Protein AF-F8JF26-F1 (afdb_monomer)

Solvent-accessible surface area (backbone atoms only — not comparable to full-atom values): 15862 Å² total; per-residue (Å²): 133,86,77,71,77,67,94,60,58,68,83,44,69,66,44,37,52,51,47,38,67,78,36,49,68,50,42,52,46,50,55,50,49,48,55,46,31,77,72,38,81,42,62,56,97,92,39,95,55,69,24,24,70,44,38,66,68,57,52,25,68,77,67,72,39,55,67,72,58,43,52,51,40,50,53,50,37,38,76,69,55,32,33,48,80,48,78,46,68,51,96,66,88,48,67,21,38,34,36,32,69,28,73,65,41,51,54,56,53,49,52,58,54,69,72,49,75,78,92,77,72,73,79,77,72,97,73,86,92,71,87,79,72,63,60,66,58,51,51,34,51,43,33,49,77,71,69,43,63,90,65,61,75,71,50,76,67,44,48,50,43,42,52,57,35,55,72,74,44,62,81,95,42,47,66,58,28,54,42,49,42,62,75,43,36,69,59,50,47,55,49,41,59,72,76,43,92,58,82,83,72,68,87,60,92,43,57,68,60,49,35,76,45,37,70,57,33,46,53,54,46,54,53,52,52,53,61,70,65,50,73,79,71,71,76,72,77,76,77,71,73,72,73,79,75,81,80,80,71,84,82,80,72,84,84,77,84,86,131

pLDDT: mean 82.79, std 16.95, range [32.28, 97.88]

Mean predicted aligned error: 17.07 Å

Nearest PDB structures (foldseek):
  3r0a-assembly1_A  TM=5.483E-01  e=4.391E-02  Methanosarcina mazei
  5x11-assembly3_D  TM=3.064E-01  e=1.196E-02  Bacillus spizizenii str. W23
  5x11-assembly2_E  TM=3.037E-01  e=1.947E-02  Bacillus spizizenii str. W23
  5x11-assembly4_G  TM=3.077E-01  e=2.554E-02  Bacillus spizizenii str. W23
  5x11-assembly4_H  TM=3.079E-01  e=3.349E-02  Bacillus spizizenii str. W23

Secondary structure (DSSP, 8-state):
------S--TTSHHHHHHHHHH-HHHHHHHHHHHHHHHH--EEETTEEEEEEEE-HHHHHHHHT--HHHHHHHHHHHHHTTSEEEEEEE-SSS-EEEEEEE-HHHHHHHHHHHHTS--S------S--------HHHHHHHHHHHTT-GGG-S--HHHHHHHHHHHHTS-GGGHHHHHHHHHHTHHHHHHHHHHHSS-----SS--HHHHHHTHHHHHHHHHHHHHHHHS----PPP----PPPPP---STTSTTSS--

Structure (mmCIF, N/CA/C/O backbone):
data_AF-F8JF26-F1
#
_entry.id   AF-F8JF26-F1
#
loop_
_atom_site.group_PDB
_atom_site.id
_atom_site.type_symbol
_atom_site.label_atom_id
_atom_site.label_alt_id
_atom_site.label_comp_id
_atom_site.label_asym_id
_atom_site.label_entity_id
_atom_site.label_seq_id
_atom_site.pdbx_PDB_ins_code
_atom_site.Cartn_x
_atom_site.Cartn_y
_atom_site.Cartn_z
_atom_site.occupancy
_atom_site.B_iso_or_equiv
_atom_site.auth_seq_id
_atom_site.auth_comp_id
_atom_site.auth_asym_id
_atom_site.auth_atom_id
_atom_site.pdbx_PDB_model_num
ATOM 1 N N . MET A 1 1 ? 20.067 -24.881 8.039 1.00 42.22 1 MET A N 1
ATOM 2 C CA . MET A 1 1 ? 19.404 -24.124 9.125 1.00 42.22 1 MET A CA 1
ATOM 3 C C . MET A 1 1 ? 17.955 -23.930 8.727 1.00 42.22 1 MET A C 1
ATOM 5 O O . MET A 1 1 ? 17.698 -23.114 7.852 1.00 42.22 1 MET A O 1
ATOM 9 N N . SER A 1 2 ? 17.048 -24.724 9.298 1.00 38.34 2 SER A N 1
ATOM 10 C CA . SER A 1 2 ? 15.609 -24.560 9.084 1.00 38.34 2 SER A CA 1
ATOM 11 C C . SER A 1 2 ? 15.194 -23.213 9.679 1.00 38.34 2 SER A C 1
ATOM 13 O O . SER A 1 2 ? 15.333 -23.000 10.884 1.00 38.34 2 SER A O 1
ATOM 15 N N . LEU A 1 3 ? 14.814 -22.259 8.827 1.00 47.41 3 LEU A N 1
ATOM 16 C CA . LEU A 1 3 ? 14.193 -21.014 9.267 1.00 47.41 3 LEU A CA 1
ATOM 17 C C . LEU A 1 3 ? 12.792 -21.396 9.734 1.00 47.41 3 LEU A C 1
ATOM 19 O O . LEU A 1 3 ? 11.884 -21.519 8.920 1.00 47.41 3 LEU A O 1
ATOM 23 N N . VAL A 1 4 ? 12.663 -21.657 11.036 1.00 49.28 4 VAL A N 1
ATOM 24 C CA . VAL A 1 4 ? 11.379 -21.850 11.713 1.00 49.28 4 VAL A CA 1
ATOM 25 C C . VAL A 1 4 ? 10.455 -20.734 11.237 1.00 49.28 4 VAL A C 1
ATOM 27 O O . VAL A 1 4 ? 10.819 -19.560 11.356 1.00 49.28 4 VAL A O 1
ATOM 30 N N . ALA A 1 5 ? 9.321 -21.104 10.635 1.00 55.72 5 ALA A N 1
ATOM 31 C CA . ALA A 1 5 ? 8.284 -20.161 10.253 1.00 55.72 5 ALA A CA 1
ATOM 32 C C . ALA A 1 5 ? 7.979 -19.329 11.498 1.00 55.72 5 ALA A C 1
ATOM 34 O O . ALA A 1 5 ? 7.480 -19.868 12.486 1.00 55.72 5 ALA A O 1
ATOM 35 N N . SER A 1 6 ? 8.406 -18.059 11.515 1.00 61.81 6 SER A N 1
ATOM 36 C CA . SER A 1 6 ? 8.114 -17.213 12.666 1.00 61.81 6 SER A CA 1
ATOM 37 C C . SER A 1 6 ? 6.597 -17.204 12.798 1.00 61.81 6 SER A C 1
ATOM 39 O O . SER A 1 6 ? 5.915 -17.020 11.792 1.00 61.81 6 SER A O 1
ATOM 41 N N . GLY A 1 7 ? 6.079 -17.519 13.988 1.00 75.75 7 GLY A N 1
ATOM 42 C CA . GLY A 1 7 ? 4.652 -17.771 14.236 1.00 75.75 7 GLY A CA 1
ATOM 43 C C . GLY A 1 7 ? 3.738 -16.561 14.016 1.00 75.75 7 GLY A C 1
ATOM 44 O O . GLY A 1 7 ? 2.636 -16.547 14.540 1.00 75.75 7 GLY A O 1
ATOM 45 N N . TYR A 1 8 ? 4.206 -15.550 13.282 1.00 77.56 8 TYR A N 1
ATOM 46 C CA . TYR A 1 8 ? 3.448 -14.395 12.847 1.00 77.56 8 TYR A CA 1
ATOM 47 C C . TYR A 1 8 ? 2.755 -14.699 11.515 1.00 77.56 8 TYR A C 1
ATOM 49 O O . TYR A 1 8 ? 3.395 -14.890 10.473 1.00 77.56 8 TYR A O 1
ATOM 57 N N . ASN A 1 9 ? 1.434 -14.646 11.522 1.00 83.75 9 ASN A N 1
ATOM 58 C CA . ASN A 1 9 ? 0.616 -14.420 10.355 1.00 83.75 9 ASN A CA 1
ATOM 59 C C . ASN A 1 9 ? 0.768 -12.968 9.867 1.00 83.75 9 ASN A C 1
ATOM 61 O O . ASN A 1 9 ? -0.032 -12.082 10.153 1.00 83.75 9 ASN A O 1
ATOM 65 N N . LEU A 1 10 ? 1.776 -12.722 9.028 1.00 84.25 10 LEU A N 1
ATOM 66 C CA . LEU A 1 10 ? 2.030 -11.396 8.443 1.00 84.25 10 LEU A CA 1
ATOM 67 C C . LEU A 1 10 ? 0.922 -10.912 7.471 1.00 84.25 10 LEU A C 1
ATOM 69 O O . LEU A 1 10 ? 1.168 -10.010 6.668 1.00 84.25 10 LEU A O 1
ATOM 73 N N . GLU A 1 11 ? -0.229 -11.594 7.374 1.00 84.06 11 GLU A N 1
ATOM 74 C CA . GLU A 1 11 ? -1.400 -11.119 6.620 1.00 84.06 11 GLU A CA 1
ATOM 75 C C . GLU A 1 11 ? -2.189 -10.130 7.469 1.00 84.06 11 GLU A C 1
ATOM 77 O O . GLU A 1 11 ? -2.679 -9.138 6.934 1.00 84.06 11 GLU A O 1
ATOM 82 N N . ASP A 1 12 ? -2.211 -10.343 8.786 1.00 87.25 12 ASP A N 1
ATOM 83 C CA . ASP A 1 12 ? -2.793 -9.414 9.738 1.00 87.25 12 ASP A CA 1
ATOM 84 C C . ASP A 1 12 ? -1.880 -8.179 9.926 1.00 87.25 12 ASP A C 1
ATOM 86 O O . ASP A 1 12 ? -0.689 -8.308 10.249 1.00 87.25 12 ASP A O 1
ATOM 90 N N . PRO A 1 13 ? -2.401 -6.952 9.727 1.00 86.00 13 PRO A N 1
ATOM 91 C CA . PRO A 1 13 ? -1.674 -5.720 10.012 1.00 86.00 13 PRO A CA 1
ATOM 92 C C . PRO A 1 13 ? -1.149 -5.605 11.449 1.00 86.00 13 PRO A C 1
ATOM 94 O O . PRO A 1 13 ? -0.068 -5.035 11.645 1.00 86.00 13 PRO A O 1
ATOM 97 N N . ALA A 1 14 ? -1.877 -6.111 12.451 1.00 86.38 14 ALA A N 1
ATOM 98 C CA . ALA A 1 14 ? -1.450 -6.003 13.847 1.00 86.38 14 ALA A CA 1
ATOM 99 C C . ALA A 1 14 ? -0.232 -6.896 14.118 1.00 86.38 14 ALA A C 1
ATOM 101 O O . ALA A 1 14 ? 0.783 -6.422 14.645 1.00 86.38 14 ALA A O 1
ATOM 102 N N . GLU A 1 15 ? -0.270 -8.144 13.655 1.00 89.31 15 GLU A N 1
ATOM 103 C CA . GLU A 1 15 ? 0.883 -9.041 13.707 1.00 89.31 15 GLU A CA 1
ATOM 104 C C . GLU A 1 15 ? 2.072 -8.542 12.878 1.00 89.31 15 GLU A C 1
ATOM 106 O O . GLU A 1 15 ? 3.215 -8.624 13.331 1.00 89.31 15 GLU A O 1
ATOM 111 N N . PHE A 1 16 ? 1.844 -7.939 11.706 1.00 91.12 16 PHE A N 1
ATOM 112 C CA . PHE A 1 16 ? 2.927 -7.320 10.935 1.00 91.12 16 PHE A CA 1
ATOM 113 C C . PHE A 1 16 ? 3.585 -6.153 11.689 1.00 91.12 16 PHE A C 1
ATOM 115 O O . PHE A 1 16 ? 4.809 -5.972 11.639 1.00 91.12 16 PHE A O 1
ATOM 122 N N . LYS A 1 17 ? 2.794 -5.357 12.418 1.00 89.56 17 LYS A N 1
ATOM 123 C CA . LYS A 1 17 ? 3.312 -4.283 13.272 1.00 89.56 17 LYS A CA 1
ATOM 124 C C . LYS A 1 17 ? 4.151 -4.852 14.416 1.00 89.56 17 LYS A C 1
ATOM 126 O O . LYS A 1 17 ? 5.257 -4.356 14.639 1.00 89.56 17 LYS A O 1
ATOM 131 N N . ALA A 1 18 ? 3.680 -5.904 15.086 1.00 89.06 18 ALA A N 1
ATOM 132 C CA . ALA A 1 18 ? 4.452 -6.608 16.110 1.00 89.06 18 ALA A CA 1
ATOM 133 C C . ALA A 1 18 ? 5.763 -7.166 15.529 1.00 89.06 18 ALA A C 1
ATOM 135 O O . ALA A 1 18 ? 6.844 -6.922 16.068 1.00 89.06 18 ALA A O 1
ATOM 136 N N . TRP A 1 19 ? 5.703 -7.809 14.362 1.00 93.06 19 TRP A N 1
ATOM 137 C CA . TRP A 1 19 ? 6.879 -8.292 13.640 1.00 93.06 19 TRP A CA 1
ATOM 138 C C . TRP A 1 19 ? 7.888 -7.171 13.346 1.00 93.06 19 TRP A C 1
ATOM 140 O O . TRP A 1 19 ? 9.091 -7.360 13.538 1.00 93.06 19 TRP A O 1
ATOM 150 N N . CYS A 1 20 ? 7.433 -5.974 12.955 1.00 93.06 20 CYS A N 1
ATOM 151 C CA . CYS A 1 20 ? 8.325 -4.829 12.742 1.00 93.06 20 CYS A CA 1
ATOM 152 C C . CYS A 1 20 ? 9.065 -4.405 14.021 1.00 93.06 20 CYS A C 1
ATOM 154 O O . CYS A 1 20 ? 10.217 -3.972 13.934 1.00 93.06 20 CYS A O 1
ATOM 156 N N . VAL A 1 21 ? 8.421 -4.531 15.188 1.00 92.62 21 VAL A N 1
ATOM 157 C CA . VAL A 1 21 ? 9.027 -4.242 16.499 1.00 92.62 21 VAL A CA 1
ATOM 158 C C . VAL A 1 21 ? 10.068 -5.301 16.861 1.00 92.62 21 VAL A C 1
ATOM 160 O O . VAL A 1 21 ? 11.165 -4.948 17.290 1.00 92.62 21 VAL A O 1
ATOM 163 N N . HIS A 1 22 ? 9.774 -6.583 16.629 1.00 93.25 22 HIS A N 1
ATOM 164 C CA . HIS A 1 22 ? 10.703 -7.680 16.919 1.00 93.25 22 HIS A CA 1
ATOM 165 C C . HIS A 1 22 ? 11.904 -7.729 15.960 1.00 93.25 22 HIS A C 1
ATOM 167 O O . HIS A 1 22 ? 13.015 -8.070 16.371 1.00 93.25 22 HIS A O 1
ATOM 173 N N . TYR A 1 23 ? 11.720 -7.343 14.693 1.00 94.81 23 TYR A N 1
ATOM 174 C CA . TYR A 1 23 ? 12.757 -7.397 13.657 1.00 94.81 23 TYR A CA 1
ATOM 175 C C . TYR A 1 23 ? 13.031 -6.024 13.013 1.00 94.81 23 TYR A C 1
ATOM 177 O O . TYR A 1 23 ? 12.921 -5.865 11.790 1.00 94.81 23 TYR A O 1
ATOM 185 N N . PRO A 1 24 ? 13.498 -5.018 13.778 1.00 94.69 24 PRO A N 1
ATOM 186 C CA . PRO A 1 24 ? 13.595 -3.633 13.304 1.00 94.69 24 PRO A CA 1
ATOM 187 C C . PRO A 1 24 ? 14.583 -3.462 12.140 1.00 94.69 24 PRO A C 1
ATOM 189 O O . PRO A 1 24 ? 14.387 -2.634 11.249 1.00 94.69 24 PRO A O 1
ATOM 192 N N . LYS A 1 25 ? 15.645 -4.279 12.095 1.00 95.69 25 LYS A N 1
ATOM 193 C CA . LYS A 1 25 ? 16.621 -4.278 10.991 1.00 95.69 25 LYS A CA 1
ATOM 194 C C . LYS A 1 25 ? 16.019 -4.831 9.695 1.00 95.69 25 LYS A C 1
ATOM 196 O O . LYS A 1 25 ? 16.285 -4.273 8.631 1.00 95.69 25 LYS A O 1
ATOM 201 N N . ALA A 1 26 ? 15.194 -5.877 9.783 1.00 95.62 26 ALA A N 1
ATOM 202 C CA . ALA A 1 26 ? 14.478 -6.435 8.637 1.00 95.62 26 ALA A CA 1
ATOM 203 C C . ALA A 1 26 ? 13.425 -5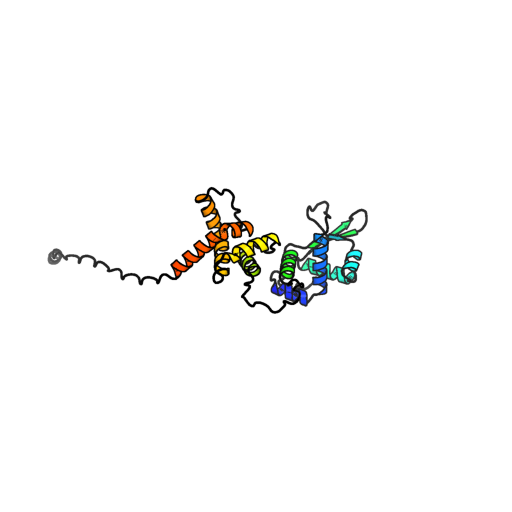.447 8.119 1.00 95.62 26 ALA A C 1
ATOM 205 O O . ALA A 1 26 ? 13.359 -5.197 6.917 1.00 95.62 26 ALA A O 1
ATOM 206 N N . ALA A 1 27 ? 12.675 -4.810 9.023 1.00 95.06 27 ALA A N 1
ATOM 207 C CA . ALA A 1 27 ? 11.704 -3.775 8.677 1.00 95.06 27 ALA A CA 1
ATOM 208 C C . ALA A 1 27 ? 12.368 -2.566 7.988 1.00 95.06 27 ALA A C 1
ATOM 210 O O . ALA A 1 27 ? 11.905 -2.102 6.943 1.00 95.06 27 ALA A O 1
ATOM 211 N N . LYS A 1 28 ? 13.514 -2.093 8.503 1.00 94.88 28 LYS A N 1
ATOM 212 C CA . LYS A 1 28 ? 14.303 -1.017 7.873 1.00 94.88 28 LYS A CA 1
ATOM 213 C C . LYS A 1 28 ? 14.816 -1.412 6.483 1.00 94.88 28 LYS A C 1
ATOM 215 O O . LYS A 1 28 ? 14.792 -0.589 5.561 1.00 94.88 28 LYS A O 1
ATOM 220 N N . LEU A 1 29 ? 15.273 -2.655 6.323 1.00 97.00 29 LEU A N 1
ATOM 221 C CA . LEU A 1 29 ? 15.684 -3.200 5.029 1.00 97.00 29 LEU A CA 1
ATOM 222 C C . LEU A 1 29 ? 14.505 -3.225 4.047 1.00 97.00 29 LEU A C 1
ATOM 224 O O . LEU A 1 29 ? 14.641 -2.710 2.939 1.00 97.00 29 LEU A O 1
ATOM 228 N N . LEU A 1 30 ? 13.342 -3.731 4.464 1.00 96.94 30 LEU A N 1
ATOM 229 C CA . LEU A 1 30 ? 12.134 -3.780 3.640 1.00 96.94 30 LEU A CA 1
ATOM 230 C C . LEU A 1 30 ? 11.701 -2.382 3.177 1.00 96.94 30 LEU A C 1
ATOM 232 O O . LEU A 1 30 ? 11.466 -2.168 1.989 1.00 96.94 30 LEU A O 1
ATOM 236 N N . ALA A 1 31 ? 11.680 -1.400 4.081 1.00 95.00 31 ALA A N 1
ATOM 237 C CA . ALA A 1 31 ? 11.362 -0.015 3.735 1.00 95.00 31 ALA A CA 1
ATOM 238 C C . ALA A 1 31 ? 12.356 0.579 2.717 1.00 95.00 31 ALA A C 1
ATOM 240 O O . ALA A 1 31 ? 11.965 1.335 1.822 1.00 95.00 31 ALA A O 1
ATOM 241 N N . SER A 1 32 ? 13.639 0.223 2.834 1.00 96.38 32 SER A N 1
ATOM 242 C CA . SER A 1 32 ? 14.679 0.635 1.885 1.00 96.38 32 SER A CA 1
ATOM 243 C C . SER A 1 32 ? 14.473 -0.019 0.517 1.00 96.38 32 SER A C 1
ATOM 245 O O . SER A 1 32 ? 14.549 0.669 -0.499 1.00 96.38 32 SER A O 1
ATOM 247 N N . ILE A 1 33 ? 14.131 -1.312 0.486 1.00 97.56 33 ILE A N 1
ATOM 248 C CA . ILE A 1 33 ? 13.804 -2.051 -0.741 1.00 97.56 33 ILE A CA 1
ATOM 249 C C . ILE A 1 33 ? 12.627 -1.403 -1.465 1.00 97.56 33 ILE A C 1
ATOM 251 O O . ILE A 1 33 ? 12.739 -1.104 -2.650 1.00 97.56 33 ILE A O 1
ATOM 255 N N . ILE A 1 34 ? 11.529 -1.128 -0.756 1.00 96.62 34 ILE A N 1
ATOM 256 C CA . ILE A 1 34 ? 10.332 -0.516 -1.347 1.00 96.62 34 ILE A CA 1
ATOM 257 C C . ILE A 1 34 ? 10.665 0.855 -1.944 1.00 96.62 34 ILE A C 1
ATOM 259 O O . ILE A 1 34 ? 10.259 1.151 -3.067 1.00 96.62 34 ILE A O 1
ATOM 263 N N . ARG A 1 35 ? 11.442 1.683 -1.235 1.00 95.69 35 ARG A N 1
ATOM 264 C CA . ARG A 1 35 ? 11.844 3.010 -1.725 1.00 95.69 35 ARG A CA 1
ATOM 265 C C . ARG A 1 35 ? 12.720 2.929 -2.976 1.00 95.69 35 ARG A C 1
ATOM 267 O O . ARG A 1 35 ? 12.503 3.696 -3.910 1.00 95.69 35 ARG A O 1
ATOM 274 N N . SER A 1 36 ? 13.704 2.032 -2.997 1.00 96.44 36 SER A N 1
ATOM 275 C CA . SER A 1 36 ? 14.583 1.854 -4.158 1.00 96.44 36 SER A CA 1
ATOM 276 C C . SER A 1 36 ? 13.829 1.256 -5.345 1.00 96.44 36 SER A C 1
ATOM 278 O O . SER A 1 36 ? 14.024 1.697 -6.471 1.00 96.44 36 SER A O 1
ATOM 280 N N . TRP A 1 37 ? 12.911 0.319 -5.098 1.00 96.94 37 TRP A N 1
ATOM 281 C CA . TRP A 1 37 ? 12.040 -0.253 -6.125 1.00 96.94 37 TRP A CA 1
ATOM 282 C C . TRP A 1 37 ? 11.141 0.802 -6.774 1.00 96.94 37 TRP A C 1
ATOM 284 O O . TRP A 1 37 ? 11.101 0.883 -7.995 1.00 96.94 37 TRP A O 1
ATOM 294 N N . GLN A 1 38 ? 10.515 1.678 -5.980 1.00 94.62 38 GLN A N 1
ATOM 295 C CA . GLN A 1 38 ? 9.689 2.788 -6.483 1.00 94.62 38 GLN A CA 1
ATOM 296 C C . GLN A 1 38 ? 10.447 3.757 -7.404 1.00 94.62 38 GLN A C 1
ATOM 298 O O . GLN A 1 38 ? 9.826 4.464 -8.191 1.00 94.62 38 GLN A O 1
ATOM 303 N N . ARG A 1 39 ? 11.777 3.825 -7.282 1.00 94.81 39 ARG A N 1
ATOM 304 C CA . ARG A 1 39 ? 12.643 4.702 -8.085 1.00 94.81 39 ARG A CA 1
ATOM 305 C C . ARG A 1 39 ? 13.336 3.977 -9.234 1.00 94.81 39 ARG A C 1
ATOM 307 O O . ARG A 1 39 ? 13.911 4.631 -10.100 1.00 94.81 39 ARG A O 1
ATOM 314 N N . SER A 1 40 ? 13.322 2.650 -9.228 1.00 93.44 40 SER A N 1
ATOM 315 C CA . SER A 1 40 ? 13.980 1.851 -10.248 1.00 93.44 40 SER A CA 1
ATOM 316 C C . SER A 1 40 ? 13.114 1.742 -11.501 1.00 93.44 40 SER A C 1
ATOM 318 O O . SER A 1 40 ? 11.889 1.784 -11.434 1.00 93.44 40 SER A O 1
ATOM 320 N N . LYS A 1 41 ? 13.765 1.569 -12.651 1.00 92.75 41 LYS A N 1
ATOM 321 C CA . LYS A 1 41 ? 13.130 1.237 -13.936 1.00 92.75 41 LYS A CA 1
ATOM 322 C C . LYS A 1 41 ? 13.703 -0.045 -14.552 1.00 92.75 41 LYS A C 1
ATOM 324 O O . LYS A 1 41 ? 13.429 -0.336 -15.711 1.00 92.75 41 LYS A O 1
ATOM 329 N N . ALA A 1 42 ? 14.520 -0.786 -13.801 1.00 92.50 42 ALA A N 1
ATOM 330 C CA . ALA A 1 42 ? 15.146 -2.006 -14.295 1.00 92.50 42 ALA A CA 1
ATOM 331 C C . ALA A 1 42 ? 14.096 -3.096 -14.545 1.00 92.50 42 ALA A C 1
ATOM 333 O O . ALA A 1 42 ? 13.154 -3.245 -13.764 1.00 92.50 42 ALA A O 1
ATOM 334 N N . LYS A 1 43 ? 14.290 -3.857 -15.621 1.00 90.81 43 LYS A N 1
ATOM 335 C CA . LYS A 1 43 ? 13.479 -5.013 -16.008 1.00 90.81 43 LYS A CA 1
ATOM 336 C C . LYS A 1 43 ? 14.404 -6.203 -16.243 1.00 90.81 43 LYS A C 1
ATOM 338 O O . LYS A 1 43 ? 15.542 -6.007 -16.677 1.00 90.81 43 LYS A O 1
ATOM 343 N N . LEU A 1 44 ? 13.928 -7.403 -15.935 1.00 88.25 44 LEU A N 1
ATOM 344 C CA . LEU A 1 44 ? 14.587 -8.647 -16.334 1.00 88.25 44 LEU A CA 1
ATOM 345 C C . LEU A 1 44 ? 14.133 -9.012 -17.752 1.00 88.25 44 LEU A C 1
ATOM 347 O O . LEU A 1 44 ? 13.078 -8.562 -18.194 1.00 88.25 44 LEU A O 1
ATOM 351 N N . ARG A 1 45 ? 14.940 -9.792 -18.481 1.00 83.25 45 ARG A N 1
ATOM 352 C CA . ARG A 1 45 ? 14.666 -10.132 -19.889 1.00 83.25 45 ARG A CA 1
ATOM 353 C C . ARG A 1 45 ? 13.311 -10.828 -20.061 1.00 83.25 45 ARG A C 1
ATOM 355 O O . ARG A 1 45 ? 12.591 -10.510 -21.000 1.00 83.25 45 ARG A O 1
ATOM 362 N N . ASP A 1 46 ? 12.967 -11.689 -19.109 1.00 88.75 46 ASP A N 1
ATOM 363 C CA . ASP A 1 46 ? 11.789 -12.560 -19.168 1.00 88.75 46 ASP A CA 1
ATOM 364 C C . ASP A 1 46 ? 10.669 -12.126 -18.204 1.00 88.75 46 ASP A C 1
ATOM 366 O O . ASP A 1 46 ? 9.634 -12.782 -18.111 1.00 88.75 46 ASP A O 1
ATOM 370 N N . ASP A 1 47 ? 10.847 -11.006 -17.490 1.00 88.50 47 ASP A N 1
ATOM 371 C CA . ASP A 1 47 ? 9.841 -10.468 -16.572 1.00 88.50 47 ASP A CA 1
ATOM 372 C C . ASP A 1 47 ? 9.539 -8.990 -16.897 1.00 88.50 47 ASP A C 1
ATOM 374 O O . ASP A 1 47 ? 10.397 -8.123 -16.685 1.00 88.50 47 ASP A O 1
ATOM 378 N N . PRO A 1 48 ? 8.312 -8.655 -17.360 1.00 89.06 48 PRO A N 1
ATOM 379 C CA . PRO A 1 48 ? 7.943 -7.283 -17.715 1.00 89.06 48 PRO A CA 1
ATOM 380 C C . PRO A 1 48 ? 7.874 -6.333 -16.511 1.00 89.06 48 PRO A C 1
ATOM 382 O O . PRO A 1 48 ? 7.754 -5.114 -16.688 1.00 89.06 48 PRO A O 1
ATOM 385 N N . HIS A 1 49 ? 7.908 -6.862 -15.289 1.00 92.62 49 HIS A N 1
ATOM 386 C CA . HIS A 1 49 ? 7.786 -6.062 -14.085 1.00 92.62 49 HIS A CA 1
ATOM 387 C C . HIS A 1 49 ? 9.068 -5.298 -13.741 1.00 92.62 49 HIS A C 1
ATOM 389 O O . HIS A 1 49 ? 10.181 -5.658 -14.112 1.00 92.62 49 HIS A O 1
ATOM 395 N N . THR A 1 50 ? 8.901 -4.225 -12.972 1.00 94.88 50 THR A N 1
ATOM 396 C CA . THR A 1 50 ? 10.014 -3.413 -12.479 1.00 94.88 50 THR A CA 1
ATOM 397 C C . THR A 1 50 ? 10.710 -4.088 -11.298 1.00 94.88 50 THR A C 1
ATOM 399 O O . THR A 1 50 ? 10.048 -4.588 -10.383 1.00 94.88 50 THR A O 1
ATOM 402 N N . TRP A 1 51 ? 12.038 -4.012 -11.263 1.00 97.00 51 TRP A N 1
ATOM 403 C CA . TRP A 1 51 ? 12.895 -4.558 -10.210 1.00 97.00 51 TRP A CA 1
ATOM 404 C C . TRP A 1 51 ? 13.837 -3.495 -9.655 1.00 97.00 51 TRP A C 1
ATOM 406 O O . TRP A 1 51 ? 14.297 -2.629 -10.390 1.00 97.00 51 TRP A O 1
ATOM 416 N N . ALA A 1 52 ? 14.177 -3.560 -8.368 1.00 97.00 52 ALA A N 1
ATOM 417 C CA . ALA A 1 52 ? 15.321 -2.835 -7.819 1.00 97.00 52 ALA A CA 1
ATOM 418 C C . ALA A 1 52 ? 16.582 -3.667 -8.076 1.00 97.00 52 ALA A C 1
ATOM 420 O O . ALA A 1 52 ? 16.829 -4.635 -7.359 1.00 97.00 52 ALA A O 1
ATOM 421 N N . ALA A 1 53 ? 17.353 -3.313 -9.103 1.00 96.31 53 ALA A N 1
ATOM 422 C CA . ALA A 1 53 ? 18.573 -4.021 -9.480 1.00 96.31 53 ALA A CA 1
ATOM 423 C C . ALA A 1 53 ? 19.794 -3.261 -8.957 1.00 96.31 53 ALA A C 1
ATOM 425 O O . ALA A 1 53 ? 20.167 -2.230 -9.512 1.00 96.31 53 ALA A O 1
ATOM 426 N N . TYR A 1 54 ? 20.424 -3.765 -7.892 1.00 96.25 54 TYR A N 1
ATOM 427 C CA . TYR A 1 54 ? 21.656 -3.176 -7.350 1.00 96.25 54 TYR A CA 1
ATOM 428 C C . TYR A 1 54 ? 22.624 -4.261 -6.858 1.00 96.25 54 TYR A C 1
ATOM 430 O O . TYR A 1 54 ? 22.178 -5.319 -6.398 1.00 96.25 54 TYR A O 1
ATOM 438 N N . PRO A 1 55 ? 23.947 -4.017 -6.883 1.00 96.31 55 PRO A N 1
ATOM 439 C CA . PRO A 1 55 ? 24.914 -4.911 -6.254 1.00 96.31 55 PRO A CA 1
ATOM 440 C C . PRO A 1 55 ? 24.685 -5.003 -4.738 1.00 96.31 55 PRO A C 1
ATOM 442 O O . PRO A 1 55 ? 24.297 -4.022 -4.096 1.00 96.31 55 PRO A O 1
ATOM 445 N N . LEU A 1 56 ? 25.000 -6.150 -4.121 1.00 96.00 56 LEU A N 1
ATOM 446 C CA . LEU A 1 56 ? 24.859 -6.330 -2.663 1.00 96.00 56 LEU A CA 1
ATOM 447 C C . LEU A 1 56 ? 25.637 -5.285 -1.854 1.00 96.00 56 LEU A C 1
ATOM 449 O O . LEU A 1 56 ? 25.155 -4.821 -0.824 1.00 96.00 56 LEU A O 1
ATOM 453 N N . ARG A 1 57 ? 26.814 -4.863 -2.336 1.00 96.19 57 ARG A N 1
ATOM 454 C CA . ARG A 1 57 ? 27.617 -3.818 -1.679 1.00 96.19 57 ARG A CA 1
ATOM 455 C C . ARG A 1 57 ? 26.865 -2.485 -1.583 1.00 96.19 57 ARG A C 1
ATOM 457 O O . ARG A 1 57 ? 26.948 -1.814 -0.556 1.00 96.19 57 ARG A O 1
ATOM 464 N N . THR A 1 58 ? 26.085 -2.131 -2.604 1.00 96.19 58 THR A N 1
ATOM 465 C CA . THR A 1 58 ? 25.246 -0.923 -2.605 1.00 96.19 58 THR A CA 1
ATOM 466 C C . THR A 1 58 ? 24.134 -1.028 -1.565 1.00 96.19 58 THR A C 1
ATOM 468 O O . THR A 1 58 ? 23.924 -0.095 -0.789 1.00 96.19 58 THR A O 1
ATOM 471 N N . TRP A 1 59 ? 23.486 -2.191 -1.463 1.00 96.00 59 TRP A N 1
ATOM 472 C CA . TRP A 1 59 ? 22.499 -2.455 -0.414 1.00 96.00 59 TRP A CA 1
ATOM 473 C C . TRP A 1 59 ? 23.100 -2.372 0.993 1.00 96.00 59 TRP A C 1
ATOM 475 O O . TRP A 1 59 ? 22.497 -1.759 1.876 1.00 96.00 59 TRP A O 1
ATOM 485 N N . CYS A 1 60 ? 24.299 -2.923 1.207 1.00 97.00 60 CYS A N 1
ATOM 486 C CA . CYS A 1 60 ? 25.029 -2.780 2.469 1.00 97.00 60 CYS A CA 1
ATOM 487 C C . CYS A 1 60 ? 25.264 -1.305 2.815 1.00 97.00 60 CYS A C 1
ATOM 489 O O . CYS A 1 60 ? 24.969 -0.894 3.935 1.00 97.00 60 CYS A O 1
ATOM 491 N N . LYS A 1 61 ? 25.719 -0.495 1.847 1.00 96.19 61 LYS A N 1
ATOM 492 C CA . LYS A 1 61 ? 25.958 0.944 2.038 1.00 96.19 61 LYS A CA 1
ATOM 493 C C . LYS A 1 61 ? 24.686 1.693 2.444 1.00 96.19 61 LYS A C 1
ATOM 495 O O . LYS A 1 61 ? 24.722 2.485 3.376 1.00 96.19 61 LYS A O 1
ATOM 500 N N . TRP A 1 62 ? 23.558 1.438 1.780 1.00 93.44 62 TRP A N 1
ATOM 501 C CA . TRP A 1 62 ? 22.296 2.129 2.083 1.00 93.44 62 TRP A CA 1
ATOM 502 C C . TRP A 1 62 ? 21.668 1.716 3.411 1.00 93.44 62 TRP A C 1
ATOM 504 O O . TRP A 1 62 ? 21.022 2.524 4.074 1.00 93.44 62 TRP A O 1
ATOM 514 N N . THR A 1 63 ? 21.828 0.453 3.795 1.00 94.75 63 THR A N 1
ATOM 515 C CA . THR A 1 63 ? 21.165 -0.101 4.983 1.00 94.75 63 THR A CA 1
ATOM 516 C C . THR A 1 63 ? 22.041 -0.039 6.232 1.00 94.75 63 THR A C 1
ATOM 518 O O . THR A 1 63 ? 21.515 -0.102 7.345 1.00 94.75 63 THR A O 1
ATOM 521 N N . GLY A 1 64 ? 23.361 0.092 6.061 1.00 96.06 64 GLY A N 1
ATOM 522 C CA . GLY A 1 64 ? 24.359 -0.032 7.124 1.00 96.06 64 GLY A CA 1
ATOM 523 C C . GLY A 1 64 ? 24.564 -1.475 7.603 1.00 96.06 64 GLY A C 1
ATOM 524 O O . GLY A 1 64 ? 25.186 -1.699 8.638 1.00 96.06 64 GLY A O 1
ATOM 525 N N . LEU A 1 65 ? 24.014 -2.469 6.897 1.00 96.88 65 LEU A N 1
ATOM 526 C CA . LEU A 1 65 ? 24.116 -3.876 7.279 1.00 96.88 65 LEU A CA 1
ATOM 527 C C . LEU A 1 65 ? 25.384 -4.513 6.699 1.00 96.88 65 LEU A C 1
ATOM 529 O O . LEU A 1 65 ? 25.695 -4.350 5.519 1.00 96.88 65 LEU A O 1
ATOM 533 N N . LYS A 1 66 ? 26.071 -5.326 7.513 1.00 97.56 66 LYS A N 1
ATOM 534 C CA . LYS A 1 66 ? 27.140 -6.219 7.034 1.00 97.56 66 LYS A CA 1
ATOM 535 C C . LYS A 1 66 ? 26.572 -7.208 6.013 1.00 97.56 66 LYS A C 1
ATOM 537 O O . LYS A 1 66 ? 25.434 -7.649 6.167 1.00 97.56 66 LYS A O 1
ATOM 542 N N . LEU A 1 67 ? 27.377 -7.613 5.029 1.00 97.19 67 LEU A N 1
ATOM 543 C CA . LEU A 1 67 ? 26.947 -8.474 3.917 1.00 97.19 67 LEU A CA 1
ATOM 544 C C . LEU A 1 67 ? 26.215 -9.742 4.381 1.00 97.19 67 LEU A C 1
ATOM 546 O O . LEU A 1 67 ? 25.083 -9.980 3.976 1.00 97.19 67 LEU A O 1
ATOM 550 N N . ARG A 1 68 ? 26.804 -10.491 5.320 1.00 96.25 68 ARG A N 1
ATOM 551 C CA . ARG A 1 68 ? 26.196 -11.714 5.869 1.00 96.25 68 ARG A CA 1
ATOM 552 C C . ARG A 1 68 ? 24.855 -11.450 6.565 1.00 96.25 68 ARG A C 1
ATOM 554 O O . ARG A 1 68 ? 23.929 -12.249 6.467 1.00 96.25 68 ARG A O 1
ATOM 561 N N . THR A 1 69 ? 24.734 -10.323 7.268 1.00 96.12 69 THR A N 1
ATOM 562 C CA . THR A 1 69 ? 23.486 -9.908 7.927 1.00 96.12 69 THR A CA 1
ATOM 563 C C . THR A 1 69 ? 22.431 -9.489 6.907 1.00 96.12 69 THR A C 1
ATOM 565 O O . THR A 1 69 ? 21.268 -9.851 7.062 1.00 96.12 69 THR A O 1
ATOM 568 N N . LEU A 1 70 ? 22.830 -8.755 5.865 1.00 97.44 70 LEU A N 1
ATOM 569 C CA . LEU A 1 70 ? 21.960 -8.377 4.756 1.00 97.44 70 LEU A CA 1
ATOM 570 C C . LEU A 1 70 ? 21.398 -9.625 4.069 1.00 97.44 70 LEU A C 1
ATOM 572 O O . LEU A 1 70 ? 20.187 -9.733 3.930 1.00 97.44 70 LEU A O 1
ATOM 576 N N . GLU A 1 71 ? 22.248 -10.580 3.692 1.00 97.06 71 GLU A N 1
ATOM 577 C CA . GLU A 1 71 ? 21.807 -11.820 3.043 1.00 97.06 71 GLU A CA 1
ATOM 578 C C . GLU A 1 71 ? 20.853 -12.627 3.924 1.00 97.06 71 GLU A C 1
ATOM 580 O O . GLU A 1 71 ? 19.832 -13.102 3.431 1.00 97.06 71 GLU A O 1
ATOM 585 N N . ARG A 1 72 ? 21.129 -12.714 5.233 1.00 96.50 72 ARG A N 1
ATOM 586 C CA . ARG A 1 72 ? 20.234 -13.377 6.188 1.00 96.50 72 ARG A CA 1
ATOM 587 C C . ARG A 1 72 ? 18.856 -12.720 6.225 1.00 96.50 72 ARG A C 1
ATOM 589 O O . ARG A 1 72 ? 17.856 -13.427 6.190 1.00 96.50 72 ARG A O 1
ATOM 596 N N . TYR A 1 73 ? 18.793 -11.389 6.275 1.00 97.25 73 TYR A N 1
ATOM 597 C CA . TYR A 1 73 ? 17.512 -10.683 6.277 1.00 97.25 73 TYR A CA 1
ATOM 598 C C . TYR A 1 73 ? 16.813 -10.709 4.918 1.00 97.25 73 TYR A C 1
ATOM 600 O O . TYR A 1 73 ? 15.592 -10.761 4.888 1.00 97.25 73 TYR A O 1
ATOM 608 N N . LEU A 1 74 ? 17.545 -10.719 3.803 1.00 97.12 74 LEU A N 1
ATOM 609 C CA . LEU A 1 74 ? 16.946 -10.910 2.482 1.00 97.12 74 LEU A CA 1
ATOM 610 C C . LEU A 1 74 ? 16.297 -12.290 2.369 1.00 97.12 74 LEU A C 1
ATOM 612 O O . LEU A 1 74 ? 15.138 -12.369 1.980 1.00 97.12 74 LEU A O 1
ATOM 616 N N . ALA A 1 75 ? 17.000 -13.349 2.777 1.00 96.06 75 ALA A N 1
ATOM 617 C CA . ALA A 1 75 ? 16.434 -14.695 2.827 1.00 96.06 75 ALA A CA 1
ATOM 618 C C . ALA A 1 75 ? 15.227 -14.763 3.776 1.00 96.06 75 ALA A C 1
ATOM 620 O O . ALA A 1 75 ? 14.210 -15.357 3.443 1.00 96.06 75 ALA A O 1
ATOM 621 N N . PHE A 1 76 ? 15.304 -14.099 4.932 1.00 94.12 76 PHE A N 1
ATOM 622 C CA . PHE A 1 76 ? 14.192 -14.017 5.880 1.00 94.12 76 PHE A CA 1
ATOM 623 C C . PHE A 1 76 ? 12.954 -13.332 5.276 1.00 94.12 76 PHE A C 1
ATOM 625 O O . PHE A 1 76 ? 11.854 -13.865 5.362 1.00 94.12 76 PHE A O 1
ATOM 632 N N . LEU A 1 77 ? 13.119 -12.179 4.618 1.00 96.00 77 LEU A N 1
ATOM 633 C CA . LEU A 1 77 ? 12.021 -11.466 3.952 1.00 96.00 77 LEU A CA 1
ATOM 634 C C . LEU A 1 77 ? 11.430 -12.267 2.777 1.00 96.00 77 LEU A C 1
ATOM 636 O O . LEU A 1 77 ? 10.233 -12.169 2.510 1.00 96.00 77 LEU A O 1
ATOM 640 N N . GLU A 1 78 ? 12.264 -13.031 2.074 1.00 96.00 78 GLU A N 1
ATOM 641 C CA . GLU A 1 78 ? 11.873 -13.915 0.972 1.00 96.00 78 GLU A CA 1
ATOM 642 C C . GLU A 1 78 ? 11.040 -15.104 1.474 1.00 96.00 78 GLU A C 1
ATOM 644 O O . GLU A 1 78 ? 9.939 -15.320 0.974 1.00 96.00 78 GLU A O 1
ATOM 649 N N . VAL A 1 79 ? 11.489 -15.789 2.534 1.00 93.50 79 VAL A N 1
ATOM 650 C CA . VAL A 1 79 ? 10.738 -16.877 3.199 1.00 93.50 79 VAL A CA 1
ATOM 651 C C . VAL A 1 79 ? 9.377 -16.395 3.707 1.00 93.50 79 VAL A C 1
ATOM 653 O O . VAL A 1 79 ? 8.386 -17.109 3.606 1.00 93.50 79 VAL A O 1
ATOM 656 N N . HIS A 1 80 ? 9.300 -15.156 4.192 1.00 91.12 80 HIS A N 1
ATOM 657 C CA . HIS A 1 80 ? 8.051 -14.541 4.642 1.00 91.12 80 HIS A CA 1
ATOM 658 C C . HIS A 1 80 ? 7.159 -13.994 3.507 1.00 91.12 80 HIS A C 1
ATOM 660 O O . HIS A 1 80 ? 6.114 -13.392 3.769 1.00 91.12 80 HIS A O 1
ATOM 666 N N . GLY A 1 81 ? 7.548 -14.174 2.240 1.00 93.88 81 GLY A N 1
ATOM 667 C CA . GLY A 1 81 ? 6.768 -13.736 1.080 1.00 93.88 81 GLY A CA 1
ATOM 668 C C . GLY A 1 81 ? 6.631 -12.214 0.963 1.00 93.88 81 GLY A C 1
ATOM 669 O O . GLY A 1 81 ? 5.698 -11.717 0.329 1.00 93.88 81 GLY A O 1
ATOM 670 N N . LEU A 1 82 ? 7.533 -11.449 1.586 1.00 95.56 82 LEU A N 1
ATOM 671 C CA . LEU A 1 82 ? 7.532 -9.982 1.545 1.00 95.56 82 LEU A CA 1
ATOM 672 C C . LEU A 1 82 ? 8.295 -9.449 0.327 1.00 95.56 82 LEU A C 1
ATOM 674 O O . LEU A 1 82 ? 7.986 -8.372 -0.189 1.00 95.56 82 LEU A O 1
ATOM 678 N N . ILE A 1 83 ? 9.273 -10.205 -0.166 1.00 97.62 83 ILE A N 1
ATOM 679 C CA . ILE A 1 83 ? 10.031 -9.868 -1.373 1.00 97.62 83 ILE A CA 1
ATOM 680 C C . ILE A 1 83 ? 10.164 -11.080 -2.292 1.00 97.62 83 ILE A C 1
ATOM 682 O O . ILE A 1 83 ? 10.087 -12.221 -1.848 1.00 97.62 83 ILE A O 1
ATOM 686 N N . ARG A 1 84 ? 10.411 -10.810 -3.572 1.00 97.00 84 ARG A N 1
ATOM 687 C CA . ARG A 1 84 ? 11.003 -11.753 -4.524 1.00 97.00 84 ARG A CA 1
ATOM 688 C C . ARG A 1 84 ? 12.421 -11.309 -4.832 1.00 97.00 84 ARG A C 1
ATOM 690 O O . ARG A 1 84 ? 12.689 -10.101 -4.882 1.00 97.00 84 ARG A O 1
ATOM 697 N N . ARG A 1 85 ? 13.315 -12.273 -5.026 1.00 97.00 85 ARG A N 1
ATOM 698 C CA . ARG A 1 85 ? 14.731 -12.012 -5.241 1.00 97.00 85 ARG A CA 1
ATOM 699 C C . ARG A 1 85 ? 15.282 -12.888 -6.353 1.00 97.00 85 ARG A C 1
ATOM 701 O O . ARG A 1 85 ? 15.091 -14.093 -6.349 1.00 97.00 85 ARG A O 1
ATOM 708 N N . GLU A 1 86 ? 16.046 -12.270 -7.240 1.00 95.81 86 GLU A N 1
ATOM 709 C CA . GLU A 1 86 ? 16.802 -12.954 -8.284 1.00 95.81 86 GLU A CA 1
ATOM 710 C C . GLU A 1 86 ? 18.229 -12.404 -8.349 1.00 95.81 86 GLU A C 1
ATOM 712 O O . GLU A 1 86 ? 18.529 -11.311 -7.852 1.00 95.81 86 GLU A O 1
ATOM 717 N N . ARG A 1 87 ? 19.144 -13.185 -8.925 1.00 94.62 87 ARG A N 1
ATOM 718 C CA . ARG A 1 87 ? 20.539 -12.791 -9.146 1.00 94.62 87 ARG A CA 1
ATOM 719 C C . ARG A 1 87 ? 20.844 -12.914 -10.626 1.00 94.62 87 ARG A C 1
ATOM 721 O O . ARG A 1 87 ? 20.562 -13.945 -11.219 1.00 94.62 87 ARG A O 1
ATOM 728 N N . GLY A 1 88 ? 21.457 -11.886 -11.194 1.00 91.88 88 GLY A N 1
ATOM 729 C CA . GLY A 1 88 ? 21.819 -11.900 -12.604 1.00 91.88 88 GLY A CA 1
ATOM 730 C C . GLY A 1 88 ? 22.750 -10.753 -12.982 1.00 91.88 88 GLY A C 1
ATOM 731 O O . GLY A 1 88 ? 22.918 -9.808 -12.202 1.00 91.88 88 GLY A O 1
ATOM 732 N N . PRO A 1 89 ? 23.390 -10.834 -14.155 1.00 91.50 89 PRO A N 1
ATOM 733 C CA . PRO A 1 89 ? 24.150 -9.720 -14.701 1.00 91.50 89 PRO A CA 1
ATOM 734 C C . PRO A 1 89 ? 23.207 -8.561 -15.059 1.00 91.50 89 PRO A C 1
ATOM 736 O O . PRO A 1 89 ? 22.098 -8.770 -15.550 1.00 91.50 89 PRO A O 1
ATOM 739 N N . PHE A 1 90 ? 23.639 -7.326 -14.805 1.00 89.06 90 PHE A N 1
ATOM 740 C CA . PHE A 1 90 ? 22.906 -6.120 -15.196 1.00 89.06 90 PHE A CA 1
ATOM 741 C C . PHE A 1 90 ? 23.887 -5.013 -15.581 1.00 89.06 90 PHE A C 1
ATOM 743 O O . PHE A 1 90 ? 24.869 -4.795 -14.870 1.00 89.06 90 PHE A O 1
ATOM 750 N N . ALA A 1 91 ? 23.601 -4.317 -16.688 1.00 83.00 91 ALA A N 1
ATOM 751 C CA . ALA A 1 91 ? 24.434 -3.243 -17.239 1.00 83.00 91 ALA A CA 1
ATOM 752 C C . ALA A 1 91 ? 25.918 -3.647 -17.398 1.00 83.00 91 ALA A C 1
ATOM 754 O O . ALA A 1 91 ? 26.818 -3.031 -16.829 1.00 83.00 91 ALA A O 1
ATOM 755 N N . GLY A 1 92 ? 26.164 -4.717 -18.161 1.00 86.56 92 GLY A N 1
ATOM 756 C CA . GLY A 1 92 ? 27.487 -5.318 -18.347 1.00 86.56 92 GLY A CA 1
ATOM 757 C C . GLY A 1 92 ? 27.656 -6.584 -17.507 1.00 86.56 92 GLY A C 1
ATOM 758 O O . GLY A 1 92 ? 26.709 -7.353 -17.352 1.00 86.56 92 GLY A O 1
ATOM 759 N N . ASN A 1 93 ? 28.855 -6.799 -16.956 1.00 85.38 93 ASN A N 1
ATOM 760 C CA . ASN A 1 93 ? 29.225 -8.062 -16.299 1.00 85.38 93 ASN A CA 1
ATOM 761 C C . ASN A 1 93 ? 29.126 -8.039 -14.761 1.00 85.38 93 ASN A C 1
ATOM 763 O O . ASN A 1 93 ? 29.605 -8.944 -14.080 1.00 85.38 93 ASN A O 1
ATOM 767 N N . THR A 1 94 ? 28.527 -6.995 -14.182 1.00 90.75 94 THR A N 1
ATOM 768 C CA . THR A 1 94 ? 28.401 -6.894 -12.723 1.00 90.75 94 THR A CA 1
ATOM 769 C C . THR A 1 94 ? 27.185 -7.678 -12.246 1.00 90.75 94 THR A C 1
ATOM 771 O O . THR A 1 94 ? 26.058 -7.416 -12.676 1.00 90.75 94 THR A O 1
ATOM 774 N N . LEU A 1 95 ? 27.391 -8.598 -11.303 1.00 94.00 95 LEU A N 1
ATOM 775 C CA . LEU A 1 95 ? 26.302 -9.351 -10.689 1.00 94.00 95 LEU A CA 1
ATOM 776 C C . LEU A 1 95 ? 25.454 -8.439 -9.792 1.00 94.00 95 LEU A C 1
ATOM 778 O O . LEU A 1 95 ? 25.926 -7.892 -8.790 1.00 94.00 95 LEU A O 1
ATOM 782 N N . HIS A 1 96 ? 24.183 -8.302 -10.148 1.00 95.50 96 HIS A N 1
ATOM 783 C CA . HIS A 1 96 ? 23.191 -7.557 -9.392 1.00 95.50 96 HIS A CA 1
ATOM 784 C C . HIS A 1 96 ? 22.245 -8.506 -8.665 1.00 95.50 96 HIS A C 1
ATOM 786 O O . HIS A 1 96 ? 22.022 -9.650 -9.067 1.00 95.50 96 HIS A O 1
ATOM 792 N N . VAL A 1 97 ? 21.672 -8.002 -7.575 1.00 96.75 97 VAL A N 1
ATOM 793 C CA . VAL A 1 97 ? 20.523 -8.630 -6.933 1.00 96.75 97 VAL A CA 1
ATOM 794 C C . VAL A 1 97 ? 19.301 -7.824 -7.323 1.00 96.75 97 VAL A C 1
ATOM 796 O O . VAL A 1 97 ? 19.201 -6.637 -7.002 1.00 96.75 97 VAL A O 1
ATOM 799 N N . PHE A 1 98 ? 18.397 -8.485 -8.030 1.00 97.00 98 PHE A N 1
ATOM 800 C CA . PHE A 1 98 ? 17.104 -7.960 -8.417 1.00 97.00 98 PHE A CA 1
ATOM 801 C C . PHE A 1 98 ? 16.147 -8.243 -7.271 1.00 97.00 98 PHE A C 1
ATOM 803 O O . PHE A 1 98 ? 15.943 -9.393 -6.890 1.00 97.00 98 PHE A O 1
ATOM 810 N N . ILE A 1 99 ? 15.591 -7.189 -6.680 1.00 97.88 99 ILE A N 1
ATOM 811 C CA . ILE A 1 99 ? 14.644 -7.315 -5.573 1.00 97.88 99 ILE A CA 1
ATOM 812 C C . ILE A 1 99 ? 13.350 -6.599 -5.933 1.00 97.88 99 ILE A C 1
ATOM 814 O O . ILE A 1 99 ? 13.362 -5.445 -6.370 1.00 97.88 99 ILE A O 1
ATOM 818 N N . ARG A 1 100 ? 12.224 -7.273 -5.710 1.00 96.81 100 ARG A N 1
ATOM 819 C CA . ARG A 1 100 ? 10.889 -6.712 -5.902 1.00 96.81 100 ARG A CA 1
ATOM 820 C C . ARG A 1 100 ? 10.034 -6.951 -4.655 1.00 96.81 100 ARG A C 1
ATOM 822 O O . ARG A 1 100 ? 9.931 -8.095 -4.215 1.00 96.81 100 ARG A O 1
ATOM 829 N N . PRO A 1 101 ? 9.399 -5.916 -4.080 1.00 97.31 101 PRO A N 1
ATOM 830 C CA . PRO A 1 101 ? 8.433 -6.111 -3.008 1.00 97.31 101 PRO A CA 1
ATOM 831 C C . PRO A 1 101 ? 7.174 -6.801 -3.545 1.00 97.31 101 PRO A C 1
ATOM 833 O O . PRO A 1 101 ? 6.704 -6.504 -4.647 1.00 97.31 101 PRO A O 1
ATOM 836 N N . THR A 1 102 ? 6.614 -7.722 -2.766 1.00 95.94 102 THR A N 1
ATOM 837 C CA . THR A 1 102 ? 5.335 -8.361 -3.102 1.00 95.94 102 THR A CA 1
ATOM 838 C C . THR A 1 102 ? 4.164 -7.414 -2.835 1.00 95.94 102 THR A C 1
ATOM 840 O O . THR A 1 102 ? 4.305 -6.392 -2.158 1.00 95.94 102 THR A O 1
ATOM 843 N N . ARG A 1 103 ? 2.971 -7.758 -3.344 1.00 91.38 103 ARG A N 1
ATOM 844 C CA . ARG A 1 103 ? 1.739 -6.995 -3.064 1.00 91.38 103 ARG A CA 1
ATOM 845 C C . ARG A 1 103 ? 1.496 -6.841 -1.555 1.00 91.38 103 ARG A C 1
ATOM 847 O O . ARG A 1 103 ? 1.148 -5.753 -1.112 1.00 91.38 103 ARG A O 1
ATOM 854 N N . ARG A 1 104 ? 1.783 -7.891 -0.776 1.00 90.12 104 ARG A N 1
ATOM 855 C CA . ARG A 1 104 ? 1.678 -7.913 0.692 1.00 90.12 104 ARG A CA 1
ATOM 856 C C . ARG A 1 104 ? 2.579 -6.870 1.354 1.00 90.12 104 ARG A C 1
ATOM 858 O O . ARG A 1 104 ? 2.110 -6.069 2.153 1.00 90.12 104 ARG A O 1
ATOM 865 N N . ALA A 1 105 ? 3.857 -6.820 0.976 1.00 93.62 105 ALA A N 1
ATOM 866 C CA . ALA A 1 105 ? 4.782 -5.825 1.521 1.00 93.62 105 ALA A CA 1
ATOM 867 C C . ALA A 1 105 ? 4.371 -4.382 1.185 1.00 93.62 105 ALA A C 1
ATOM 869 O O . ALA A 1 105 ? 4.557 -3.476 1.999 1.00 93.62 105 ALA A O 1
ATOM 870 N N . LEU A 1 106 ? 3.803 -4.158 -0.005 1.00 93.19 106 LEU A N 1
ATOM 871 C CA . LEU A 1 106 ? 3.317 -2.839 -0.412 1.00 93.19 106 LEU A CA 1
ATOM 872 C C . LEU A 1 106 ? 2.080 -2.403 0.382 1.00 93.19 106 LEU A C 1
ATOM 874 O O . LEU A 1 106 ? 2.029 -1.241 0.786 1.00 93.19 106 LEU A O 1
ATOM 878 N N . ALA A 1 107 ? 1.134 -3.312 0.642 1.00 87.62 107 ALA A N 1
ATO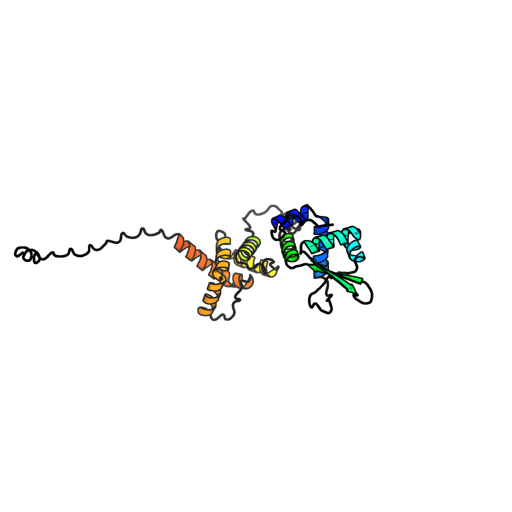M 879 C CA . ALA A 1 107 ? -0.048 -3.030 1.458 1.00 87.62 107 ALA A CA 1
ATOM 880 C C . ALA A 1 107 ? 0.352 -2.557 2.866 1.00 87.62 107 ALA A C 1
ATOM 882 O O . ALA A 1 107 ? -0.042 -1.477 3.305 1.00 87.62 107 ALA A O 1
ATOM 883 N N . HIS A 1 108 ? 1.261 -3.284 3.519 1.00 88.12 108 HIS A N 1
ATOM 884 C CA . HIS A 1 108 ? 1.771 -2.917 4.843 1.00 88.12 108 HIS A CA 1
ATOM 885 C C . HIS A 1 108 ? 2.521 -1.580 4.873 1.00 88.12 108 HIS A C 1
ATOM 887 O O . HIS A 1 108 ? 2.426 -0.814 5.833 1.00 88.12 108 HIS A O 1
ATOM 893 N N . HIS A 1 109 ? 3.270 -1.258 3.817 1.00 87.25 109 HIS A N 1
ATOM 894 C CA . HIS A 1 109 ? 3.961 0.031 3.716 1.00 87.25 109 HIS A CA 1
ATOM 895 C C . HIS A 1 109 ? 3.000 1.210 3.541 1.00 87.25 109 HIS A C 1
ATOM 897 O O . HIS A 1 109 ? 3.288 2.307 4.019 1.00 87.25 109 HIS A O 1
ATOM 903 N N . GLN A 1 110 ? 1.864 1.001 2.872 1.00 83.12 110 GLN A N 1
ATOM 904 C CA . GLN A 1 110 ? 0.816 2.016 2.756 1.00 83.12 110 GLN A CA 1
ATOM 905 C C . GLN A 1 110 ? 0.130 2.256 4.103 1.00 83.12 110 GLN A C 1
ATOM 907 O O . GLN A 1 110 ? 0.006 3.413 4.502 1.00 83.12 110 GLN A O 1
ATOM 912 N N . LEU A 1 111 ? -0.199 1.191 4.842 1.00 77.12 111 LEU A N 1
ATOM 913 C CA . LEU A 1 111 ? -0.775 1.292 6.188 1.00 77.12 111 LEU A CA 1
ATOM 914 C C . LEU A 1 111 ? 0.152 2.056 7.147 1.00 77.12 111 LEU A C 1
ATOM 916 O O . LEU A 1 111 ? -0.276 3.003 7.799 1.00 77.12 111 LEU A O 1
ATOM 920 N N . ASN A 1 112 ? 1.451 1.741 7.148 1.00 72.00 112 ASN A N 1
ATOM 921 C CA . ASN A 1 112 ? 2.437 2.450 7.975 1.00 72.00 112 ASN A CA 1
ATOM 922 C C . ASN A 1 112 ? 2.677 3.911 7.553 1.00 72.00 112 ASN A C 1
ATOM 924 O O . ASN A 1 112 ? 3.133 4.727 8.357 1.00 72.00 112 ASN A O 1
ATOM 928 N N . LYS A 1 113 ? 2.431 4.257 6.283 1.00 72.94 113 LYS A N 1
ATOM 929 C CA . LYS A 1 113 ? 2.452 5.653 5.825 1.00 72.94 113 LYS A CA 1
ATOM 930 C C . LYS A 1 113 ? 1.203 6.405 6.268 1.00 72.94 113 LYS A C 1
ATOM 932 O O . LYS A 1 113 ? 1.335 7.560 6.649 1.00 72.94 113 LYS A O 1
ATOM 937 N N . ALA A 1 114 ? 0.037 5.763 6.224 1.00 61.91 114 ALA A N 1
ATOM 938 C CA . ALA A 1 114 ? -1.218 6.344 6.692 1.00 61.91 114 ALA A CA 1
ATOM 939 C C . ALA A 1 114 ? -1.212 6.557 8.215 1.00 61.91 114 ALA A C 1
ATOM 941 O O . ALA A 1 114 ? -1.711 7.568 8.692 1.00 61.91 114 ALA A O 1
ATOM 942 N N . SER A 1 115 ? -0.567 5.664 8.974 1.00 58.00 115 SER A N 1
ATOM 943 C CA . SER A 1 115 ? -0.472 5.763 10.434 1.00 58.00 115 S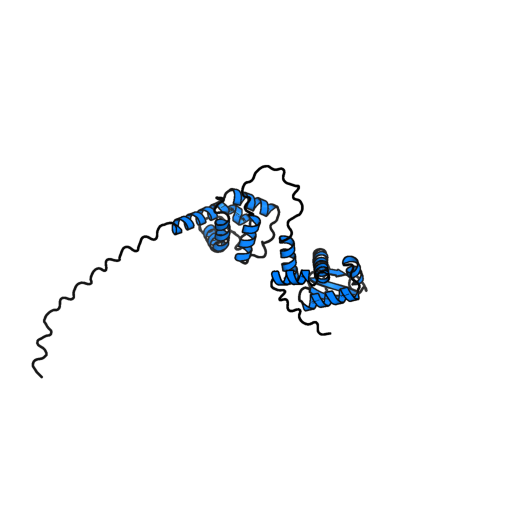ER A CA 1
ATOM 944 C C . SER A 1 115 ? 0.582 6.756 10.944 1.00 58.00 115 SER A C 1
ATOM 946 O O . SER A 1 115 ? 0.702 6.935 12.154 1.00 58.00 115 SER A O 1
ATOM 948 N N . LYS A 1 116 ? 1.398 7.365 10.069 1.00 42.75 116 LYS A N 1
ATOM 949 C CA . LYS A 1 116 ? 2.288 8.467 10.457 1.00 42.75 116 LYS A CA 1
ATOM 950 C C . LYS A 1 116 ? 1.534 9.787 10.282 1.00 42.75 116 LYS A C 1
ATOM 952 O O . LYS A 1 116 ? 1.396 10.224 9.139 1.00 42.75 116 LYS A O 1
ATOM 957 N N . PRO A 1 117 ? 1.095 10.457 11.364 1.00 43.41 117 PRO A N 1
ATOM 958 C CA . PRO A 1 117 ? 0.623 11.827 11.244 1.00 43.41 117 PRO A CA 1
ATOM 959 C C . PRO A 1 117 ? 1.788 12.682 10.733 1.00 43.41 117 PRO A C 1
ATOM 961 O O . PRO A 1 117 ? 2.913 12.584 11.229 1.00 43.41 117 PRO A O 1
ATOM 964 N N . ASN A 1 118 ? 1.544 13.478 9.693 1.00 41.31 118 ASN A N 1
ATOM 965 C CA . ASN A 1 118 ? 2.502 14.464 9.208 1.00 41.31 118 ASN A CA 1
ATOM 966 C C . ASN A 1 118 ? 2.890 15.388 10.372 1.00 41.31 118 ASN A C 1
ATOM 968 O O . ASN A 1 118 ? 2.102 16.231 10.795 1.00 41.31 118 ASN A O 1
ATOM 972 N N . ALA A 1 119 ? 4.118 15.245 10.866 1.00 42.81 119 ALA A N 1
ATOM 973 C CA . ALA A 1 119 ? 4.762 16.220 11.731 1.00 42.81 119 ALA A CA 1
ATOM 974 C C . ALA A 1 119 ? 5.121 17.460 10.897 1.00 42.81 119 ALA A C 1
ATOM 976 O O . ALA A 1 119 ? 6.243 17.624 10.429 1.00 42.81 119 ALA A O 1
ATOM 977 N N . SER A 1 120 ? 4.113 18.294 10.670 1.00 40.44 120 SER A N 1
ATOM 978 C CA . SER A 1 120 ? 4.230 19.719 10.369 1.00 40.44 120 SER A CA 1
ATOM 979 C C . SER A 1 120 ? 2.893 20.379 10.717 1.00 40.44 120 SER A C 1
ATOM 981 O O . SER A 1 120 ? 2.213 20.937 9.859 1.00 40.44 120 SER A O 1
ATOM 983 N N . ILE A 1 121 ? 2.484 20.235 11.978 1.00 41.66 121 ILE A N 1
ATOM 984 C CA . ILE A 1 121 ? 1.552 21.156 12.623 1.00 41.66 121 ILE A CA 1
ATOM 985 C C . ILE A 1 121 ? 2.447 22.059 13.461 1.00 41.66 121 ILE A C 1
ATOM 987 O O . ILE A 1 121 ? 2.916 21.682 14.531 1.00 41.66 121 ILE A O 1
ATOM 991 N N . THR A 1 122 ? 2.768 23.225 12.913 1.00 39.03 122 THR A N 1
ATOM 992 C CA . THR A 1 122 ? 3.183 24.383 13.701 1.00 39.03 122 THR A CA 1
ATOM 993 C C . THR A 1 122 ? 2.142 24.557 14.805 1.00 39.03 122 THR A C 1
ATOM 995 O O . THR A 1 122 ? 0.951 24.529 14.491 1.00 39.03 122 THR A O 1
ATOM 998 N N . SER A 1 123 ? 2.571 24.669 16.068 1.00 34.25 123 SER A N 1
ATOM 999 C CA . SER A 1 123 ? 1.679 24.840 17.222 1.00 34.25 123 SER A CA 1
ATOM 1000 C C . SER A 1 123 ? 0.506 25.765 16.887 1.00 34.25 123 SER A C 1
ATOM 1002 O O . SER A 1 123 ? 0.751 26.898 16.454 1.00 34.25 123 SER A O 1
ATOM 1004 N N . PRO A 1 124 ? -0.751 25.328 17.072 1.00 36.28 124 PRO A N 1
ATOM 1005 C CA . PRO A 1 124 ? -1.882 26.218 16.911 1.00 36.28 124 PRO A CA 1
ATOM 1006 C C . PRO A 1 124 ? -1.780 27.296 17.987 1.00 36.28 124 PRO A C 1
ATOM 1008 O O . PRO A 1 124 ? -1.688 26.995 19.179 1.00 36.28 124 PRO A O 1
ATOM 1011 N N . LYS A 1 125 ? -1.799 28.563 17.565 1.00 33.12 125 LYS A N 1
ATOM 1012 C CA . LYS A 1 125 ? -2.230 29.644 18.452 1.00 33.12 125 LYS A CA 1
ATOM 1013 C C . LYS A 1 125 ? -3.631 29.295 18.979 1.00 33.12 125 LYS A C 1
ATOM 1015 O O . LYS A 1 125 ? -4.419 28.718 18.229 1.00 33.12 125 LYS A O 1
ATOM 1020 N N . PRO A 1 126 ? -3.946 29.634 20.236 1.00 36.47 126 PRO A N 1
ATOM 1021 C CA . PRO A 1 126 ? -5.179 29.219 20.877 1.00 36.47 126 PRO A CA 1
ATOM 1022 C C . PRO A 1 126 ? -6.324 30.105 20.393 1.00 36.47 126 PRO A C 1
ATOM 1024 O O . PRO A 1 126 ? -6.668 31.070 21.058 1.00 36.47 126 PRO A O 1
ATOM 1027 N N . HIS A 1 127 ? -6.905 29.791 19.238 1.00 33.53 127 HIS A N 1
ATOM 1028 C CA . HIS A 1 127 ? -8.244 30.254 18.906 1.00 33.53 127 HIS A CA 1
ATOM 1029 C C . HIS A 1 127 ? -9.014 29.155 18.173 1.00 33.53 127 HIS A C 1
ATOM 1031 O O . HIS A 1 127 ? -8.629 28.709 17.097 1.00 33.53 127 HIS A O 1
ATOM 1037 N N . ASP A 1 128 ? -10.125 28.805 18.811 1.00 32.28 128 ASP A N 1
ATOM 1038 C CA . ASP A 1 128 ? -11.332 28.186 18.281 1.00 32.28 128 ASP A CA 1
ATOM 1039 C C . ASP A 1 128 ? -11.443 26.654 18.309 1.00 32.28 128 ASP A C 1
ATOM 1041 O O . ASP A 1 128 ? -10.849 25.896 17.541 1.00 32.28 128 ASP A O 1
ATOM 1045 N N . VAL A 1 129 ? -12.249 26.213 19.271 1.00 40.44 129 VAL A N 1
ATOM 1046 C CA . VAL A 1 129 ? -12.563 24.832 19.609 1.00 40.44 129 VAL A CA 1
ATOM 1047 C C . VAL A 1 129 ? -13.921 24.538 18.978 1.00 40.44 129 VAL A C 1
ATOM 1049 O O . VAL A 1 129 ? -14.955 24.817 19.571 1.00 40.44 129 VAL A O 1
ATOM 1052 N N . SER A 1 130 ? -13.931 23.982 17.767 1.00 38.66 130 SER A N 1
ATOM 1053 C CA . SER A 1 130 ? -15.148 23.456 17.139 1.00 38.66 130 SER A CA 1
ATOM 1054 C C . SER A 1 130 ? -14.822 22.202 16.325 1.00 38.66 130 SER A C 1
ATOM 1056 O O . SER A 1 130 ? -14.424 22.286 15.166 1.00 38.66 130 SER A O 1
ATOM 1058 N N . ASN A 1 131 ? -14.956 21.041 16.976 1.00 47.00 131 ASN A N 1
ATOM 1059 C CA . ASN A 1 131 ? -15.285 19.724 16.407 1.00 47.00 131 ASN A CA 1
ATOM 1060 C C . ASN A 1 131 ? -14.908 19.482 14.932 1.00 47.00 131 ASN A C 1
ATOM 1062 O O . ASN A 1 131 ? -15.768 19.294 14.071 1.00 47.00 131 ASN A O 1
ATOM 1066 N N . VAL A 1 132 ? -13.611 19.418 14.625 1.00 53.22 132 VAL A N 1
ATOM 1067 C CA . VAL A 1 132 ? -13.173 18.963 13.301 1.00 53.22 132 VAL A CA 1
ATOM 1068 C C . VAL A 1 132 ? -13.264 17.441 13.270 1.00 53.22 132 VAL A C 1
ATOM 1070 O O . VAL A 1 132 ? -12.312 16.735 13.595 1.00 53.22 132 VAL A O 1
ATOM 1073 N N . VAL A 1 133 ? -14.439 16.936 12.903 1.00 62.94 133 VAL A N 1
ATOM 1074 C CA . VAL A 1 133 ? -14.627 15.547 12.483 1.00 62.94 133 VAL A CA 1
ATOM 1075 C C . VAL A 1 133 ? -13.571 15.228 11.417 1.00 62.94 133 VAL A C 1
ATOM 1077 O O . VAL A 1 133 ? -13.479 15.929 10.406 1.00 62.94 133 VAL A O 1
ATOM 1080 N N . ASP A 1 134 ? -12.756 14.191 11.634 1.00 85.75 134 ASP A N 1
ATOM 1081 C CA . ASP A 1 134 ? -11.741 13.754 10.666 1.00 85.75 134 ASP A CA 1
ATOM 1082 C C . ASP A 1 134 ? -12.415 13.027 9.489 1.00 85.75 134 ASP A C 1
ATOM 1084 O O . ASP A 1 134 ? -12.433 11.800 9.380 1.00 85.75 134 ASP A O 1
ATOM 1088 N N . TYR A 1 135 ? -13.024 13.813 8.601 1.00 85.94 135 TYR A N 1
ATOM 1089 C CA . TYR A 1 135 ? -13.752 13.343 7.423 1.00 85.94 135 TYR A CA 1
ATOM 1090 C C . TYR A 1 135 ? -12.889 12.497 6.480 1.00 85.94 135 TYR A C 1
ATOM 1092 O O . TYR A 1 135 ? -13.413 11.658 5.746 1.00 85.94 135 TYR A O 1
ATOM 1100 N N . VAL A 1 136 ? -11.564 12.683 6.504 1.00 89.88 136 VAL A N 1
ATOM 1101 C CA . VAL A 1 136 ? -10.634 11.855 5.731 1.00 89.88 136 VAL A CA 1
ATOM 1102 C C . VAL A 1 136 ? -10.610 10.441 6.296 1.00 89.88 136 VAL A C 1
ATOM 1104 O O . VAL A 1 136 ? -10.730 9.487 5.525 1.00 89.88 136 VAL A O 1
ATOM 1107 N N . ALA A 1 137 ? -10.507 10.301 7.619 1.00 89.31 137 ALA A N 1
ATOM 1108 C CA . ALA A 1 137 ? -10.555 9.001 8.277 1.00 89.31 137 ALA A CA 1
ATOM 1109 C C . ALA A 1 137 ? -11.909 8.305 8.058 1.00 89.31 137 ALA A C 1
ATOM 1111 O O . ALA A 1 137 ? -11.935 7.118 7.737 1.00 89.31 137 ALA A O 1
ATOM 1112 N N . ILE A 1 138 ? -13.024 9.042 8.147 1.00 90.75 138 ILE A N 1
ATOM 1113 C CA . ILE A 1 138 ? -14.371 8.502 7.880 1.00 90.75 138 ILE A CA 1
ATOM 1114 C C . ILE A 1 138 ? -14.465 7.952 6.456 1.00 90.75 138 ILE A C 1
ATOM 1116 O O . ILE A 1 138 ? -14.841 6.797 6.262 1.00 90.75 138 ILE A O 1
ATOM 1120 N N . TRP A 1 139 ? -14.066 8.748 5.460 1.00 92.00 139 TRP A N 1
ATOM 1121 C CA . TRP A 1 139 ? -14.074 8.327 4.061 1.00 92.00 139 TRP A CA 1
ATOM 1122 C C . TRP A 1 139 ? -13.207 7.087 3.826 1.00 92.00 139 TRP A C 1
ATOM 1124 O O . TRP A 1 139 ? -13.638 6.133 3.181 1.00 92.00 139 TRP A O 1
ATOM 1134 N N . GLN A 1 140 ? -11.987 7.069 4.368 1.00 91.56 140 GLN A N 1
ATOM 1135 C CA . GLN A 1 140 ? -11.072 5.935 4.222 1.00 91.56 140 GLN A CA 1
ATOM 1136 C C . GLN A 1 140 ? -11.638 4.663 4.856 1.00 91.56 140 GLN A C 1
ATOM 1138 O O . GLN A 1 140 ? -11.629 3.614 4.214 1.00 91.56 140 GLN A O 1
ATOM 1143 N N . ASN A 1 141 ? -12.172 4.755 6.074 1.00 90.06 141 ASN A N 1
ATOM 1144 C CA . ASN A 1 141 ? -12.767 3.618 6.769 1.00 90.06 141 ASN A CA 1
ATOM 1145 C C . ASN A 1 141 ? -13.980 3.072 6.011 1.00 90.06 141 ASN A C 1
ATOM 1147 O O . ASN A 1 141 ? -14.091 1.859 5.829 1.00 90.06 141 ASN A O 1
ATOM 1151 N N . ALA A 1 142 ? -14.844 3.949 5.498 1.00 91.62 142 ALA A N 1
ATOM 1152 C CA . ALA A 1 142 ? -16.002 3.546 4.711 1.00 91.62 142 ALA A CA 1
ATOM 1153 C C . ALA A 1 142 ? -15.597 2.891 3.375 1.00 91.62 142 ALA A C 1
ATOM 1155 O O . ALA A 1 142 ? -16.163 1.866 2.993 1.00 91.62 142 ALA A O 1
ATOM 1156 N N . MET A 1 143 ? -14.564 3.398 2.692 1.00 90.81 143 MET A N 1
ATOM 1157 C CA . MET A 1 143 ? -14.022 2.764 1.482 1.00 90.81 143 MET A CA 1
ATOM 1158 C C . MET A 1 143 ? -13.408 1.389 1.774 1.00 90.81 143 MET A C 1
ATOM 1160 O O . MET A 1 143 ? -13.603 0.458 0.995 1.00 90.81 143 MET A O 1
ATOM 1164 N N . ILE A 1 144 ? -12.700 1.232 2.899 1.00 88.75 144 ILE A N 1
ATOM 1165 C CA . ILE A 1 144 ? -12.146 -0.061 3.335 1.00 88.75 144 ILE A CA 1
ATOM 1166 C C . ILE A 1 144 ? -13.276 -1.054 3.628 1.00 88.75 144 ILE A C 1
ATOM 1168 O O . ILE A 1 144 ? -13.237 -2.175 3.123 1.00 88.75 144 ILE A O 1
ATOM 1172 N N . LYS A 1 145 ? -14.300 -0.631 4.383 1.00 89.50 145 LYS A N 1
ATOM 1173 C CA . LYS A 1 145 ? -15.482 -1.439 4.732 1.00 89.50 145 LYS A CA 1
ATOM 1174 C C . LYS A 1 145 ? -16.221 -1.948 3.490 1.00 89.50 145 LYS A C 1
ATOM 1176 O O . LYS A 1 145 ? -16.675 -3.086 3.481 1.00 89.50 145 LYS A O 1
ATOM 1181 N N . ASN A 1 146 ? -16.266 -1.147 2.424 1.00 86.50 146 ASN A N 1
ATOM 1182 C CA . ASN A 1 146 ? -16.881 -1.503 1.141 1.00 86.50 146 ASN A CA 1
ATOM 1183 C C . ASN A 1 146 ? -15.916 -2.199 0.150 1.00 86.50 146 ASN A C 1
ATOM 1185 O O . ASN A 1 146 ? -16.238 -2.368 -1.022 1.00 86.50 146 ASN A O 1
ATOM 1189 N N . GLY A 1 147 ? -14.714 -2.606 0.580 1.00 86.75 147 GLY A N 1
ATOM 1190 C CA . GLY A 1 147 ? -13.764 -3.355 -0.259 1.00 86.75 147 GLY A CA 1
ATOM 1191 C C . GLY A 1 147 ? -13.008 -2.516 -1.302 1.00 86.75 147 GLY A C 1
ATOM 1192 O O . GLY A 1 147 ? -12.295 -3.057 -2.150 1.00 86.75 147 GLY A O 1
ATOM 1193 N N . HIS A 1 148 ? -13.087 -1.186 -1.236 1.00 83.50 148 HIS A N 1
ATOM 1194 C CA . HIS A 1 148 ? -12.472 -0.252 -2.184 1.00 83.50 148 HIS A CA 1
ATOM 1195 C C . HIS A 1 148 ? -11.0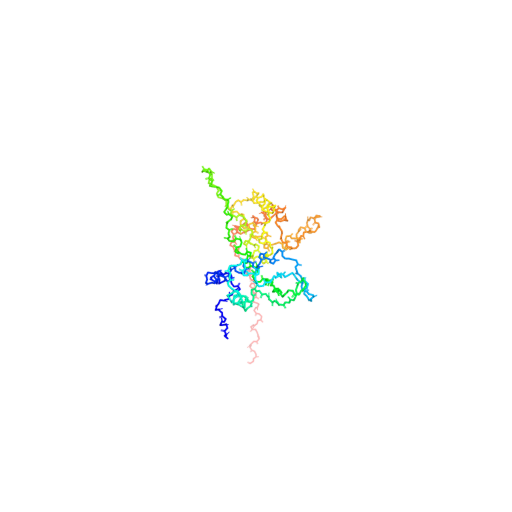56 0.193 -1.767 1.00 83.50 148 HIS A C 1
ATOM 1197 O O . HIS A 1 148 ? -10.709 1.376 -1.795 1.00 83.50 148 HIS A O 1
ATOM 1203 N N . LEU A 1 149 ? -10.183 -0.771 -1.444 1.00 74.12 149 LEU A N 1
ATOM 1204 C CA . LEU A 1 149 ? -8.831 -0.533 -0.899 1.00 74.12 149 LEU A CA 1
ATOM 1205 C C . LEU A 1 149 ? -7.935 0.374 -1.767 1.00 74.12 149 LEU A C 1
ATOM 1207 O O . LEU A 1 149 ? -7.057 1.064 -1.248 1.00 74.12 149 LEU A O 1
ATOM 121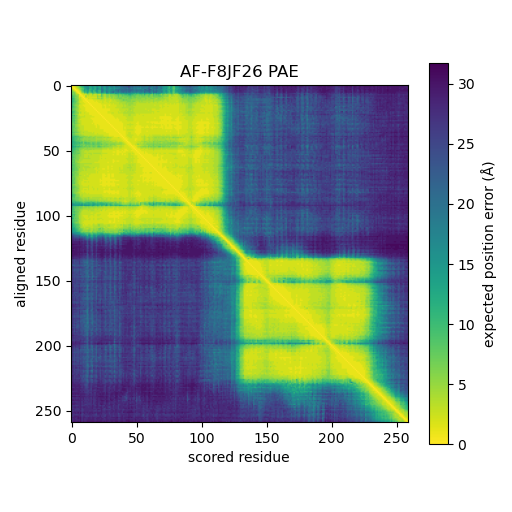1 N N . LYS A 1 150 ? -8.157 0.413 -3.088 1.00 73.88 150 LYS A N 1
ATOM 1212 C CA . LYS A 1 150 ? -7.362 1.215 -4.037 1.00 73.88 150 LYS A CA 1
ATOM 1213 C C . LYS A 1 150 ? -7.450 2.730 -3.780 1.00 73.88 150 LYS A C 1
ATOM 1215 O O . LYS A 1 150 ? -6.539 3.453 -4.172 1.00 73.88 150 LYS A O 1
ATOM 1220 N N . TYR A 1 151 ? -8.498 3.199 -3.103 1.00 68.25 151 TYR A N 1
ATOM 1221 C CA . TYR A 1 151 ? -8.807 4.624 -2.925 1.00 68.25 151 TYR A CA 1
ATOM 1222 C C . TYR A 1 151 ? -8.510 5.150 -1.513 1.00 68.25 151 TYR A C 1
ATOM 1224 O O . TYR A 1 151 ? -8.933 6.245 -1.151 1.00 68.25 151 TYR A O 1
ATOM 1232 N N . CYS A 1 152 ? -7.749 4.399 -0.711 1.00 71.25 152 CYS A N 1
ATOM 1233 C CA . CYS A 1 152 ? -7.418 4.805 0.656 1.00 71.25 152 CYS A CA 1
ATOM 1234 C C . CYS A 1 152 ? -6.446 5.994 0.721 1.00 71.25 152 CYS A C 1
ATOM 1236 O O . CYS A 1 152 ? -6.308 6.609 1.772 1.00 71.25 152 CYS A O 1
ATOM 1238 N N . VAL A 1 153 ? -5.750 6.346 -0.366 1.00 82.25 153 VAL A N 1
ATOM 1239 C CA . VAL A 1 153 ? -4.808 7.477 -0.377 1.00 82.25 153 VAL A CA 1
ATOM 1240 C C . VAL A 1 153 ? -5.386 8.618 -1.205 1.00 82.25 153 VAL A C 1
ATOM 1242 O O . VAL A 1 153 ? -5.289 8.601 -2.428 1.00 82.25 153 VAL A O 1
ATOM 1245 N N . LEU A 1 154 ? -5.946 9.619 -0.524 1.00 86.19 154 LEU A N 1
ATOM 1246 C CA . LEU A 1 154 ? -6.477 10.821 -1.166 1.00 86.19 154 LEU A CA 1
ATOM 1247 C C . LEU A 1 154 ? -5.357 11.788 -1.561 1.00 86.19 154 LEU A C 1
ATOM 1249 O O . LEU A 1 154 ? -4.469 12.128 -0.768 1.00 86.19 154 LEU A O 1
ATOM 1253 N N . THR A 1 155 ? -5.436 12.292 -2.785 1.00 90.25 155 THR A N 1
ATOM 1254 C CA . THR A 1 155 ? -4.633 13.415 -3.269 1.00 90.25 155 THR A CA 1
ATOM 1255 C C . THR A 1 155 ? -5.024 14.723 -2.567 1.00 90.25 155 THR A C 1
ATOM 1257 O O . THR A 1 155 ? -6.047 14.827 -1.888 1.00 90.25 155 THR A O 1
ATOM 1260 N N . LYS A 1 156 ? -4.200 15.772 -2.715 1.00 90.00 156 LYS A N 1
ATOM 1261 C CA . LYS A 1 156 ? -4.510 17.103 -2.160 1.00 90.00 156 LYS A CA 1
ATOM 1262 C C . LYS A 1 156 ? -5.831 17.653 -2.716 1.00 90.00 156 LYS A C 1
ATOM 1264 O O . LYS A 1 156 ? -6.615 18.195 -1.947 1.00 90.00 156 LYS A O 1
ATOM 1269 N N . THR A 1 157 ? -6.071 17.470 -4.013 1.00 92.19 157 THR A N 1
ATOM 1270 C CA . THR A 1 157 ? -7.292 17.909 -4.697 1.00 92.19 157 THR A CA 1
ATOM 1271 C C . THR A 1 157 ? -8.517 17.147 -4.201 1.00 92.19 157 THR A C 1
ATOM 1273 O O . THR A 1 157 ? -9.524 17.762 -3.876 1.00 92.19 157 THR A O 1
ATOM 1276 N N . GLU A 1 158 ? -8.425 15.824 -4.053 1.00 92.31 158 GLU A N 1
ATOM 1277 C CA . GLU A 1 158 ? -9.540 15.016 -3.540 1.00 92.31 158 GLU A CA 1
ATOM 1278 C C . GLU A 1 158 ? -9.888 15.366 -2.092 1.00 92.31 158 GLU A C 1
ATOM 1280 O O . GLU A 1 158 ? -11.063 15.467 -1.758 1.00 92.31 158 GLU A O 1
ATOM 1285 N N . ARG A 1 159 ? -8.890 15.632 -1.238 1.00 92.06 159 ARG A N 1
ATOM 1286 C CA . ARG A 1 159 ? -9.151 16.115 0.128 1.00 92.06 159 ARG A CA 1
ATOM 1287 C C . ARG A 1 159 ? -9.891 17.448 0.145 1.00 92.06 159 ARG A C 1
ATOM 1289 O O . ARG A 1 159 ? -10.733 17.648 1.011 1.00 92.06 159 ARG A O 1
ATOM 1296 N N . HIS A 1 160 ? -9.574 18.346 -0.784 1.00 90.62 160 HIS A N 1
ATOM 1297 C CA . HIS A 1 160 ? -10.260 19.629 -0.888 1.00 90.62 160 HIS A CA 1
ATOM 1298 C C . HIS A 1 160 ? -11.721 19.453 -1.313 1.00 90.62 160 HIS A C 1
ATOM 1300 O O . HIS A 1 160 ? -12.593 19.977 -0.629 1.00 90.62 160 HIS A O 1
ATOM 1306 N N . LEU A 1 161 ? -11.980 18.643 -2.346 1.00 93.25 161 LEU A N 1
ATOM 1307 C CA . LEU A 1 161 ? -13.338 18.318 -2.797 1.00 93.25 161 LEU A CA 1
ATOM 1308 C C . LEU A 1 161 ? -14.164 17.651 -1.693 1.00 93.25 161 LEU A C 1
ATOM 1310 O O . LEU A 1 161 ? -15.321 17.998 -1.483 1.00 93.25 161 LEU A O 1
ATOM 1314 N N . LEU A 1 162 ? -13.563 16.711 -0.958 1.00 93.56 162 LEU A N 1
ATOM 1315 C CA . LEU A 1 162 ? -14.235 16.053 0.157 1.00 93.56 162 LEU A CA 1
ATOM 1316 C C . LEU A 1 162 ? -14.549 17.042 1.284 1.00 93.56 162 LEU A C 1
ATOM 1318 O O . LEU A 1 162 ? -15.633 16.987 1.850 1.00 93.56 162 LEU A O 1
ATOM 1322 N N . LYS A 1 163 ? -13.629 17.965 1.589 1.00 93.56 163 LYS A N 1
ATOM 1323 C CA . LYS A 1 163 ? -13.853 19.013 2.590 1.00 93.56 163 LYS A CA 1
ATOM 1324 C C . LYS A 1 163 ? -15.025 19.919 2.205 1.00 93.56 163 LYS A C 1
ATOM 1326 O O . LYS A 1 163 ? -15.842 20.230 3.062 1.00 93.56 163 LYS A O 1
ATOM 1331 N N . GLU A 1 164 ? -15.105 20.333 0.942 1.00 93.50 164 GLU A N 1
ATOM 1332 C CA . GLU A 1 164 ? -16.220 21.144 0.433 1.00 93.50 164 GLU A CA 1
ATOM 1333 C C . GLU A 1 164 ? -17.546 20.383 0.498 1.00 93.50 164 GLU A C 1
ATOM 1335 O O . GLU A 1 164 ? -18.537 20.922 0.982 1.00 93.50 164 GLU A O 1
ATOM 1340 N N . ALA A 1 165 ? -17.549 19.107 0.102 1.00 93.94 165 ALA A N 1
ATOM 1341 C CA . ALA A 1 165 ? -18.734 18.261 0.191 1.00 93.94 165 ALA A CA 1
ATOM 1342 C C . ALA A 1 165 ? -19.212 18.114 1.645 1.00 93.94 165 ALA A C 1
ATOM 1344 O O . ALA A 1 165 ? -20.389 18.302 1.935 1.00 93.94 165 ALA A O 1
ATOM 1345 N N . VAL A 1 166 ? -18.297 17.847 2.579 1.00 93.38 166 VAL A N 1
ATOM 1346 C CA . VAL A 1 166 ? -18.607 17.706 4.011 1.00 93.38 166 VAL A CA 1
ATOM 1347 C C . VAL A 1 166 ? -19.126 19.011 4.611 1.00 93.38 166 VAL A C 1
ATOM 1349 O O . VAL A 1 166 ? -20.025 18.971 5.441 1.00 93.38 166 VAL A O 1
ATOM 1352 N N . ALA A 1 167 ? -18.626 20.164 4.161 1.00 91.88 167 ALA A N 1
ATOM 1353 C CA . ALA A 1 167 ? -19.121 21.464 4.611 1.00 91.88 167 ALA A CA 1
ATOM 1354 C C . ALA A 1 167 ? -20.587 21.732 4.214 1.00 91.88 167 ALA A C 1
ATOM 1356 O O . ALA A 1 167 ? -21.224 22.589 4.819 1.00 91.88 167 ALA A O 1
ATOM 1357 N N . SER A 1 168 ? -21.122 21.007 3.224 1.00 91.88 168 SER A N 1
ATOM 1358 C CA . SER A 1 168 ? -22.536 21.083 2.821 1.00 91.88 168 SER A CA 1
ATOM 1359 C C . SER A 1 168 ? -23.454 20.086 3.545 1.00 91.88 168 SER A C 1
ATOM 1361 O O . SER A 1 168 ? -24.669 20.138 3.371 1.00 91.88 168 SER A O 1
ATOM 1363 N N . MET A 1 169 ? -22.897 19.172 4.347 1.00 93.94 169 MET A N 1
ATOM 1364 C CA . MET A 1 169 ? -23.659 18.153 5.073 1.00 93.94 169 MET A CA 1
ATOM 1365 C C . MET A 1 169 ? -24.036 18.620 6.490 1.00 93.94 169 MET A C 1
ATOM 1367 O O . MET A 1 169 ? -23.267 19.357 7.112 1.00 93.94 169 MET A O 1
ATOM 1371 N N . PRO A 1 170 ? -25.146 18.119 7.064 1.00 92.38 170 PRO A N 1
ATOM 1372 C CA . PRO A 1 170 ? -25.430 18.272 8.489 1.00 92.38 170 PRO A CA 1
ATOM 1373 C C . PRO A 1 170 ? -24.352 17.567 9.339 1.00 92.38 170 PRO A C 1
ATOM 1375 O O . PRO A 1 170 ? -24.076 16.382 9.099 1.00 92.38 170 PRO A O 1
ATOM 1378 N N . PRO A 1 171 ? -23.723 18.247 10.317 1.00 89.75 171 PRO A N 1
ATOM 1379 C CA . PRO A 1 171 ? -22.547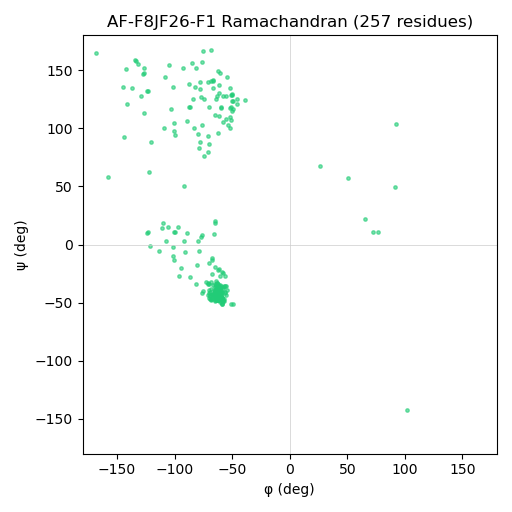 17.733 11.020 1.00 89.75 171 PRO A CA 1
ATOM 1380 C C . PRO A 1 171 ? -22.818 16.446 11.810 1.00 89.75 171 PRO A C 1
ATOM 1382 O O . PRO A 1 171 ? -21.965 15.561 11.865 1.00 89.75 171 PRO A O 1
ATOM 1385 N N . GLU A 1 172 ? -24.023 16.297 12.356 1.00 91.12 172 GLU A N 1
ATOM 1386 C CA . GLU A 1 172 ? -24.498 15.109 13.071 1.00 91.12 172 GLU A CA 1
ATOM 1387 C C . GLU A 1 172 ? -24.676 13.868 12.176 1.00 91.12 172 GLU A C 1
ATOM 1389 O O . GLU A 1 172 ? -24.821 12.749 12.673 1.00 91.12 172 GLU A O 1
ATOM 1394 N N . HIS A 1 173 ? -24.656 14.043 10.853 1.00 93.25 173 HIS A N 1
ATOM 1395 C CA . HIS A 1 173 ? -24.987 12.998 9.888 1.00 93.25 173 HIS A CA 1
ATOM 1396 C C . HIS A 1 173 ? -23.863 12.682 8.899 1.00 93.25 173 HIS A C 1
ATOM 1398 O O . HIS A 1 173 ? -24.009 11.746 8.116 1.00 93.25 173 HIS A O 1
ATOM 1404 N N . ILE A 1 174 ? -22.720 13.375 8.965 1.00 93.31 174 ILE A N 1
ATOM 1405 C CA . ILE A 1 174 ? -21.593 13.205 8.027 1.00 93.31 174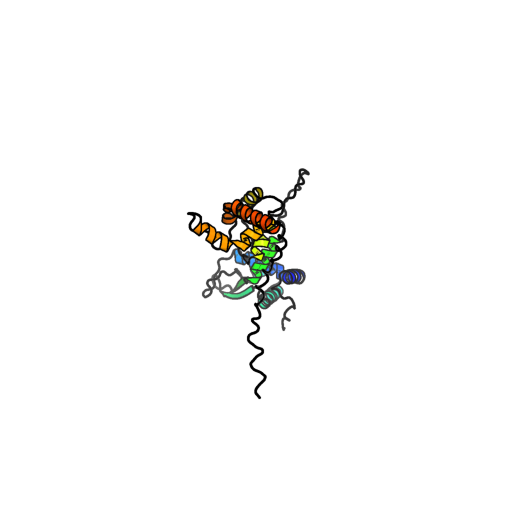 ILE A CA 1
ATOM 1406 C C . ILE A 1 174 ? -21.204 11.728 7.857 1.00 93.31 174 ILE A C 1
ATOM 1408 O O . ILE A 1 174 ? -21.118 11.233 6.733 1.00 93.31 174 ILE A O 1
ATOM 1412 N N . THR A 1 175 ? -20.989 11.007 8.962 1.00 93.31 175 THR A N 1
ATOM 1413 C CA . THR A 1 175 ? -20.585 9.591 8.922 1.00 93.31 175 THR A CA 1
ATOM 1414 C C . THR A 1 175 ? -21.638 8.725 8.240 1.00 93.31 175 THR A C 1
ATOM 1416 O O . THR A 1 175 ? -21.305 7.947 7.349 1.00 93.31 175 THR A O 1
ATOM 1419 N N . GLY A 1 176 ? -22.908 8.890 8.620 1.00 93.06 176 GLY A N 1
ATOM 1420 C CA . GLY A 1 176 ? -24.012 8.113 8.063 1.00 93.06 176 GLY A CA 1
ATOM 1421 C C . GLY A 1 176 ? -24.224 8.387 6.576 1.00 93.06 176 GLY A C 1
ATOM 1422 O O . GLY A 1 176 ? -24.367 7.444 5.802 1.00 93.06 176 GLY A O 1
ATOM 1423 N N . ILE A 1 177 ? -24.138 9.652 6.153 1.00 94.62 177 ILE A N 1
ATOM 1424 C CA . ILE A 1 177 ? -24.256 10.053 4.745 1.00 94.62 177 ILE A CA 1
ATOM 1425 C C . ILE A 1 177 ? -23.130 9.431 3.909 1.00 94.62 177 ILE A C 1
ATOM 1427 O O . ILE A 1 177 ? -23.393 8.865 2.847 1.00 94.62 177 ILE A O 1
ATOM 1431 N N . ILE A 1 178 ? -21.878 9.497 4.383 1.00 94.56 178 ILE A N 1
ATOM 1432 C CA . ILE A 1 178 ? -20.728 8.915 3.673 1.00 94.56 178 ILE A CA 1
ATOM 1433 C C . ILE A 1 178 ? -20.851 7.390 3.586 1.00 94.56 178 ILE A C 1
ATOM 1435 O O . ILE A 1 178 ? -20.677 6.828 2.504 1.00 94.56 178 ILE A O 1
ATOM 1439 N N . GLU A 1 179 ? -21.153 6.710 4.694 1.00 92.94 179 GLU A N 1
ATOM 1440 C CA . GLU A 1 179 ? -21.275 5.249 4.705 1.00 92.94 179 GLU A CA 1
ATOM 1441 C C . GLU A 1 179 ? -22.417 4.763 3.809 1.00 92.94 179 GLU A C 1
ATOM 1443 O O . GLU A 1 179 ? -22.201 3.880 2.978 1.00 92.94 179 GLU A O 1
ATOM 1448 N N . THR A 1 180 ? -23.593 5.383 3.918 1.00 91.88 180 THR A N 1
ATOM 1449 C CA 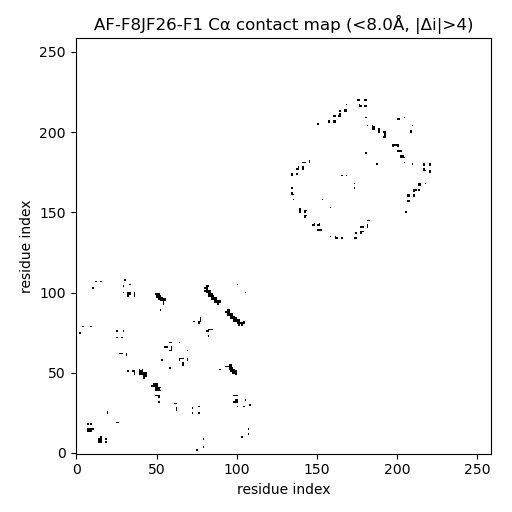. THR A 1 180 ? -24.786 5.027 3.136 1.00 91.88 180 THR A CA 1
ATOM 1450 C C . THR A 1 180 ? -24.564 5.302 1.652 1.00 91.88 180 THR A C 1
ATOM 1452 O O . THR A 1 180 ? -24.829 4.442 0.812 1.00 91.88 180 THR A O 1
ATOM 1455 N N . GLY A 1 181 ? -23.991 6.460 1.304 1.00 92.81 181 GLY A N 1
ATOM 1456 C CA . GLY A 1 181 ? -23.694 6.798 -0.088 1.00 92.81 181 GLY A CA 1
ATOM 1457 C C . GLY A 1 181 ? -22.712 5.825 -0.747 1.00 92.81 181 GLY A C 1
ATOM 1458 O O . GLY A 1 181 ? -22.871 5.486 -1.920 1.00 92.81 181 GLY A O 1
ATOM 1459 N N . LEU A 1 182 ? -21.726 5.322 0.004 1.00 93.06 182 LEU A N 1
ATOM 1460 C CA . LEU A 1 182 ? -20.784 4.317 -0.494 1.00 93.06 182 LEU A CA 1
ATOM 1461 C C . LEU A 1 182 ? -21.402 2.916 -0.571 1.00 93.06 182 LEU A C 1
ATOM 1463 O O . LEU A 1 182 ? -21.207 2.227 -1.571 1.00 93.06 182 LEU A O 1
ATOM 1467 N N . GLN A 1 183 ? -22.177 2.514 0.437 1.00 90.81 183 GLN A N 1
ATOM 1468 C CA . GLN A 1 183 ? -22.865 1.220 0.467 1.00 90.81 183 GLN A CA 1
ATOM 1469 C C . GLN A 1 183 ? -23.870 1.077 -0.684 1.00 90.81 183 GLN A C 1
ATOM 1471 O O . GLN A 1 183 ? -23.965 0.019 -1.306 1.00 90.81 183 GLN A O 1
ATOM 1476 N N . HIS A 1 184 ? -24.594 2.151 -1.002 1.00 92.31 184 HIS A N 1
ATOM 1477 C CA . HIS A 1 184 ? -25.623 2.164 -2.043 1.00 92.31 184 HIS A CA 1
ATOM 1478 C C . HIS A 1 184 ? -25.125 2.709 -3.389 1.00 92.31 184 HIS A C 1
ATOM 1480 O O . HIS A 1 184 ? -25.934 2.985 -4.277 1.00 92.31 184 HIS A O 1
ATOM 1486 N N . TRP A 1 185 ? -23.805 2.819 -3.589 1.00 93.62 185 TRP A N 1
ATOM 1487 C CA . TRP A 1 185 ? -23.225 3.418 -4.797 1.00 93.62 185 TRP A CA 1
ATOM 1488 C C . TRP A 1 185 ? -23.715 2.761 -6.093 1.00 93.62 185 TRP A C 1
ATOM 1490 O O . TRP A 1 185 ? -24.069 3.443 -7.049 1.00 93.62 185 TRP A O 1
ATOM 1500 N N . THR A 1 186 ? -23.781 1.430 -6.132 1.00 90.44 186 THR A N 1
ATOM 1501 C CA . THR A 1 186 ? -24.213 0.683 -7.327 1.00 90.44 186 THR A CA 1
ATOM 1502 C C . THR A 1 186 ? -25.673 0.944 -7.690 1.00 90.44 186 THR A C 1
ATOM 1504 O O . THR A 1 186 ? -26.008 1.020 -8.872 1.00 90.44 186 THR A O 1
ATOM 1507 N N . TRP A 1 187 ? -26.538 1.102 -6.688 1.00 92.69 187 TRP A N 1
ATOM 1508 C CA . TRP A 1 187 ? -27.926 1.504 -6.888 1.00 92.69 187 TRP A CA 1
ATOM 1509 C C . TRP A 1 187 ? -28.008 2.957 -7.364 1.00 92.69 187 TRP A C 1
ATOM 1511 O O . TRP A 1 187 ? -28.712 3.240 -8.330 1.00 92.69 187 TRP A O 1
ATOM 1521 N N . PHE A 1 188 ? -27.222 3.851 -6.759 1.00 91.94 188 PHE A N 1
ATOM 1522 C CA . PHE A 1 188 ? -27.159 5.262 -7.132 1.00 91.94 188 PHE A CA 1
ATOM 1523 C C . PHE A 1 188 ? -26.720 5.470 -8.589 1.00 91.94 188 PHE A C 1
ATOM 1525 O O . PHE A 1 188 ? -27.334 6.259 -9.301 1.00 91.94 188 PHE A O 1
ATOM 1532 N N . VAL A 1 189 ? -25.714 4.730 -9.069 1.00 90.31 189 VAL A N 1
ATOM 1533 C CA . VAL A 1 189 ? -25.286 4.791 -10.479 1.00 90.31 189 VAL A CA 1
ATOM 1534 C C . VAL A 1 189 ? -26.451 4.459 -11.414 1.00 90.31 189 VAL A C 1
ATOM 1536 O O . VAL A 1 189 ? -26.744 5.245 -12.309 1.00 90.31 189 VAL A O 1
ATOM 1539 N N . LYS A 1 190 ? -27.183 3.367 -11.150 1.00 89.62 190 LYS A N 1
ATOM 1540 C CA . LYS A 1 190 ? -28.372 2.997 -11.939 1.00 89.62 190 LYS A CA 1
ATOM 1541 C C . LYS A 1 190 ? -29.476 4.051 -11.858 1.00 89.62 190 LYS A C 1
ATOM 1543 O O . LYS A 1 190 ? -30.165 4.296 -12.844 1.00 89.62 190 LYS A O 1
ATOM 1548 N N . TYR A 1 191 ? -29.668 4.660 -10.689 1.00 89.19 191 TYR A N 1
ATOM 1549 C CA . TYR A 1 191 ? -30.647 5.729 -10.503 1.00 89.19 191 TYR A CA 1
ATOM 1550 C C . TYR A 1 191 ? -30.303 6.954 -11.361 1.00 89.19 191 TYR A C 1
ATOM 1552 O O . TYR A 1 191 ? -31.160 7.444 -12.091 1.00 89.19 191 TYR A O 1
ATOM 1560 N N . ILE A 1 192 ? -29.048 7.410 -11.342 1.00 87.31 192 ILE A N 1
ATOM 1561 C CA . ILE A 1 192 ? -28.610 8.556 -12.148 1.00 87.31 192 ILE A CA 1
ATOM 1562 C C . ILE A 1 192 ? -28.699 8.251 -13.646 1.00 87.31 192 ILE A C 1
ATOM 1564 O O . ILE A 1 192 ? -29.223 9.079 -14.384 1.00 87.31 192 ILE A O 1
ATOM 1568 N N . GLU A 1 193 ? -28.289 7.057 -14.081 1.00 86.38 193 GLU A N 1
ATOM 1569 C CA . GLU A 1 193 ? -28.407 6.617 -15.483 1.00 86.38 193 GLU A CA 1
ATOM 1570 C C . GLU A 1 193 ? -29.859 6.578 -15.989 1.00 86.38 193 GLU A C 1
ATOM 1572 O O . GLU A 1 193 ? -30.096 6.711 -17.186 1.00 86.38 193 GLU A O 1
ATOM 1577 N N . THR A 1 194 ? -30.833 6.380 -15.095 1.00 87.25 194 THR A N 1
ATOM 1578 C CA . THR A 1 194 ? -32.260 6.287 -15.451 1.00 87.25 194 THR A CA 1
ATOM 1579 C C . THR A 1 194 ? -33.023 7.603 -15.300 1.00 87.25 194 THR A C 1
ATOM 1581 O O . THR A 1 194 ? -34.016 7.797 -15.994 1.00 87.25 194 THR A O 1
ATOM 1584 N N . HIS A 1 195 ? -32.586 8.499 -14.410 1.00 84.81 195 HIS A N 1
ATOM 1585 C CA . HIS A 1 195 ? -33.322 9.721 -14.047 1.00 84.81 195 HIS A CA 1
ATOM 1586 C C . HIS A 1 195 ? -32.621 11.014 -14.478 1.00 84.81 195 HIS A C 1
ATOM 1588 O O . HIS A 1 195 ? -33.176 12.098 -14.303 1.00 84.81 195 HIS A O 1
ATOM 1594 N N . THR A 1 196 ? -31.407 10.931 -15.022 1.00 81.81 196 THR A N 1
ATOM 1595 C CA . THR A 1 196 ? -30.658 12.091 -15.515 1.00 81.81 196 THR A CA 1
ATOM 1596 C C . THR A 1 196 ? -30.104 11.814 -16.907 1.00 81.81 196 THR A C 1
ATOM 1598 O O . THR A 1 196 ? -29.847 10.669 -17.263 1.00 81.81 196 THR A O 1
ATOM 1601 N N . GLU A 1 197 ? -29.853 12.867 -17.683 1.00 81.56 197 GLU A N 1
ATOM 1602 C CA . GLU A 1 197 ? -29.140 12.765 -18.966 1.00 81.56 197 GLU A CA 1
ATOM 1603 C C . GLU A 1 197 ? -27.613 12.593 -18.784 1.00 81.56 197 GLU A C 1
ATOM 1605 O O . GLU A 1 197 ? -26.847 12.665 -19.748 1.00 81.56 197 GLU A O 1
ATOM 1610 N N . GLU A 1 198 ? -27.128 12.386 -17.551 1.00 75.81 198 GLU A N 1
ATOM 1611 C CA . GLU A 1 198 ? -25.710 12.154 -17.287 1.00 75.81 198 GLU A CA 1
ATOM 1612 C C . GLU A 1 198 ? -25.327 10.703 -17.586 1.00 75.81 198 GLU A C 1
ATOM 1614 O O . GLU A 1 198 ? -25.408 9.810 -16.744 1.00 75.81 198 GLU A O 1
ATOM 1619 N N . PHE A 1 199 ? -24.826 10.477 -18.796 1.00 64.88 199 PHE A N 1
ATOM 1620 C CA . PHE A 1 199 ? -24.226 9.203 -19.170 1.00 64.88 199 PHE A CA 1
ATOM 1621 C C . PHE A 1 199 ? -22.765 9.144 -18.689 1.00 64.88 199 PHE A C 1
ATOM 1623 O O . PHE A 1 199 ? -21.996 10.085 -18.907 1.00 64.88 199 PHE A O 1
ATOM 1630 N N . ASN A 1 200 ? -22.362 8.006 -18.103 1.00 80.50 200 ASN A N 1
ATOM 1631 C CA . ASN A 1 200 ? -20.999 7.651 -17.650 1.00 80.50 200 ASN A CA 1
ATOM 1632 C C . ASN A 1 200 ? -20.614 7.992 -16.195 1.00 80.50 200 ASN A C 1
ATOM 1634 O O . ASN A 1 200 ? -19.518 8.511 -15.948 1.00 80.50 200 ASN A O 1
ATOM 1638 N N . LEU A 1 201 ? -21.431 7.628 -15.200 1.00 86.81 201 LEU A N 1
ATOM 1639 C CA . LEU A 1 201 ? -20.874 7.481 -13.850 1.00 86.81 201 LEU A CA 1
ATOM 1640 C C . LEU A 1 201 ? -19.977 6.242 -13.761 1.00 86.81 201 LEU A C 1
ATOM 1642 O O . LEU A 1 201 ? -20.280 5.172 -14.280 1.00 86.81 201 LEU A O 1
ATOM 1646 N N . ALA A 1 202 ? -18.856 6.380 -13.054 1.00 87.50 202 ALA A N 1
ATOM 1647 C CA . ALA A 1 202 ? -18.000 5.243 -12.762 1.00 87.50 202 ALA A CA 1
ATOM 1648 C C . ALA A 1 202 ? -18.722 4.258 -11.825 1.00 87.50 202 ALA A C 1
ATOM 1650 O O . ALA A 1 202 ? -19.260 4.647 -10.786 1.00 87.50 202 ALA A O 1
ATOM 1651 N N . SER A 1 203 ? -18.645 2.965 -12.149 1.00 86.81 203 SER A N 1
ATOM 1652 C CA . SER A 1 203 ? -19.182 1.881 -11.313 1.00 86.81 203 SER A CA 1
ATOM 1653 C C . SER A 1 203 ? -18.525 1.800 -9.931 1.00 86.81 203 SER A C 1
ATOM 1655 O O . SER A 1 203 ? -19.109 1.261 -8.994 1.00 86.81 203 SER A O 1
ATOM 1657 N N . THR A 1 204 ? -17.323 2.361 -9.787 1.00 90.06 204 THR A N 1
ATOM 1658 C CA . THR A 1 204 ? -16.621 2.507 -8.510 1.00 90.06 204 THR A CA 1
ATOM 1659 C C . THR A 1 204 ? -16.749 3.929 -7.964 1.00 90.06 204 THR A C 1
ATOM 1661 O O . THR A 1 204 ? -16.496 4.874 -8.723 1.00 90.06 204 THR A O 1
ATOM 1664 N N . PRO A 1 205 ? -17.024 4.102 -6.659 1.00 91.94 205 PRO A N 1
ATOM 1665 C CA . PRO A 1 205 ? -17.089 5.420 -6.046 1.00 91.94 205 PRO A CA 1
ATOM 1666 C C . PRO A 1 205 ? -15.747 6.143 -6.152 1.00 91.94 205 PRO A C 1
ATOM 1668 O O . PRO A 1 205 ? -14.679 5.572 -5.927 1.00 91.94 205 PRO A O 1
ATOM 1671 N N . SER A 1 206 ? -15.804 7.429 -6.489 1.00 93.19 206 SER A N 1
ATOM 1672 C CA . SER A 1 206 ? -14.652 8.329 -6.476 1.00 93.19 206 SER A CA 1
ATOM 1673 C C . SER A 1 206 ? -14.983 9.559 -5.644 1.00 93.19 206 SER A C 1
ATOM 1675 O O . SER A 1 206 ? -16.141 9.970 -5.581 1.00 93.19 206 SER A O 1
ATOM 1677 N N . THR A 1 207 ? -13.975 10.191 -5.042 1.00 92.50 207 THR A N 1
ATOM 1678 C CA . THR A 1 207 ? -14.190 11.405 -4.242 1.00 92.50 207 THR A CA 1
ATOM 1679 C C . THR A 1 207 ? -14.813 12.527 -5.071 1.00 92.50 207 THR A C 1
ATOM 1681 O O . THR A 1 207 ? -15.675 13.244 -4.578 1.00 92.50 207 THR A O 1
ATOM 1684 N N . LYS A 1 208 ? -14.437 12.643 -6.353 1.00 93.31 208 LYS A N 1
ATOM 1685 C CA . LYS A 1 208 ? -15.013 13.630 -7.275 1.00 93.31 208 LYS A CA 1
ATOM 1686 C C . LYS A 1 208 ? -16.496 13.361 -7.540 1.00 93.31 208 LYS A C 1
ATOM 1688 O O . LYS A 1 208 ? -17.299 14.283 -7.454 1.00 93.31 208 LYS A O 1
ATOM 1693 N N . SER A 1 209 ? -16.852 12.116 -7.856 1.00 92.38 209 SER A N 1
ATOM 1694 C CA . SER A 1 209 ? -18.244 11.735 -8.121 1.00 92.38 209 SER A CA 1
ATOM 1695 C C . SER A 1 209 ? -19.100 11.878 -6.863 1.00 92.38 209 SER A C 1
ATOM 1697 O O . SER A 1 209 ? -20.182 12.445 -6.926 1.00 92.38 209 SER A O 1
ATOM 1699 N N . PHE A 1 210 ? -18.597 11.438 -5.709 1.00 94.06 210 PHE A N 1
ATOM 1700 C CA . PHE A 1 210 ? -19.307 11.587 -4.444 1.00 94.06 210 PHE A CA 1
ATOM 1701 C C . PHE A 1 210 ? -19.543 13.060 -4.091 1.00 94.06 210 PHE A C 1
ATOM 1703 O O . PHE A 1 210 ? -20.673 13.439 -3.806 1.00 94.06 210 PHE A O 1
ATOM 1710 N N . ALA A 1 211 ? -18.512 13.907 -4.193 1.00 93.44 211 ALA A N 1
ATOM 1711 C CA . ALA A 1 211 ? -18.637 15.339 -3.924 1.00 93.44 211 ALA A CA 1
ATOM 1712 C C . ALA A 1 211 ? -19.659 16.021 -4.848 1.00 93.44 211 ALA A C 1
ATOM 1714 O O . ALA A 1 211 ? -20.456 16.831 -4.386 1.00 93.44 211 ALA A O 1
ATOM 1715 N N . LYS A 1 212 ? -19.690 15.650 -6.136 1.00 94.00 212 LYS A N 1
ATOM 1716 C CA . LYS A 1 212 ? -20.659 16.182 -7.108 1.00 94.00 212 LYS A CA 1
ATOM 1717 C C . LYS A 1 212 ? -22.111 15.872 -6.722 1.00 94.00 212 LYS A C 1
ATOM 1719 O O . LYS A 1 212 ? -22.993 16.688 -6.969 1.00 94.00 212 LYS A O 1
ATOM 1724 N N . HIS A 1 213 ? -22.356 14.711 -6.119 1.00 93.75 213 HIS A N 1
ATOM 1725 C CA . HIS A 1 213 ? -23.702 14.225 -5.806 1.00 93.75 213 HIS A CA 1
ATOM 1726 C C . HIS A 1 213 ? -24.016 14.221 -4.304 1.00 93.75 213 HIS A C 1
ATOM 1728 O O . HIS A 1 213 ? -24.964 13.570 -3.866 1.00 93.75 213 HIS A O 1
ATOM 1734 N N . VAL A 1 214 ? -23.253 14.975 -3.509 1.00 94.25 214 VAL A N 1
ATOM 1735 C CA . VAL A 1 214 ? -23.353 14.978 -2.046 1.00 94.25 214 VAL A CA 1
ATOM 1736 C C . VAL A 1 214 ? -24.760 15.311 -1.543 1.00 94.25 214 VAL A C 1
ATOM 1738 O O . VAL A 1 214 ? -25.282 14.617 -0.679 1.00 94.25 214 VAL A O 1
ATOM 1741 N N . ASN A 1 215 ? -25.425 16.292 -2.157 1.00 92.81 215 ASN A N 1
ATOM 1742 C CA . ASN A 1 215 ? -26.779 16.706 -1.779 1.00 92.81 215 ASN A CA 1
ATOM 1743 C C . ASN A 1 215 ? -27.815 15.591 -1.980 1.00 92.81 215 ASN A C 1
ATOM 1745 O O . ASN A 1 215 ? -28.768 15.481 -1.206 1.00 92.81 215 ASN A O 1
ATOM 1749 N N . HIS A 1 216 ? -27.624 14.749 -2.999 1.00 91.00 216 HIS A N 1
ATOM 1750 C CA . HIS A 1 216 ? -28.502 13.610 -3.239 1.00 91.00 216 HIS A CA 1
ATOM 1751 C C . HIS A 1 216 ? -28.322 12.553 -2.147 1.00 91.00 216 HIS A C 1
ATOM 1753 O O . HIS A 1 216 ? -29.307 12.122 -1.555 1.00 91.00 216 HIS A O 1
ATOM 1759 N N . PHE A 1 217 ? -27.075 12.208 -1.807 1.00 91.88 217 PHE A N 1
ATOM 1760 C CA . PHE A 1 217 ? -26.794 11.275 -0.710 1.00 91.88 217 PHE A CA 1
ATOM 1761 C C . PHE A 1 217 ? -27.328 11.775 0.631 1.00 91.88 217 PHE A C 1
ATOM 1763 O O . PHE A 1 217 ? -27.932 10.998 1.366 1.00 91.88 217 PHE A O 1
ATOM 1770 N N . THR A 1 218 ? -27.171 13.069 0.921 1.00 92.38 218 THR A N 1
ATOM 1771 C CA . THR A 1 218 ? -27.752 13.697 2.112 1.00 92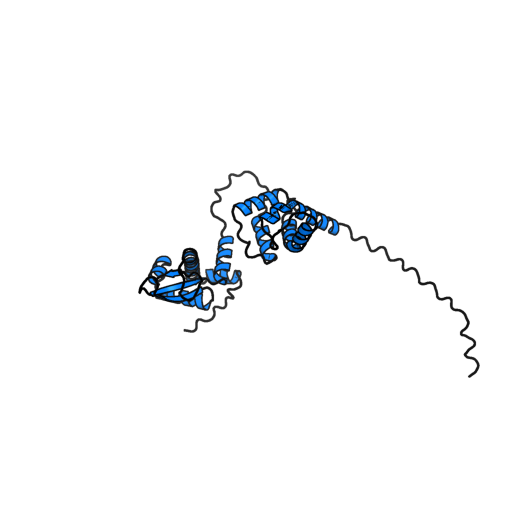.38 218 THR A CA 1
ATOM 1772 C C . THR A 1 218 ? -29.271 13.530 2.133 1.00 92.38 218 THR A C 1
ATOM 1774 O O . THR A 1 218 ? -29.820 13.091 3.138 1.00 92.38 218 THR A O 1
ATOM 1777 N N . SER A 1 219 ? -29.950 13.813 1.019 1.00 90.44 219 SER A N 1
ATOM 1778 C CA . SER A 1 219 ? -31.413 13.707 0.930 1.00 90.44 219 SER A CA 1
ATOM 1779 C C . SER A 1 219 ? -31.901 12.268 1.120 1.00 90.44 219 SER A C 1
ATOM 1781 O O . SER A 1 219 ? -32.838 12.035 1.880 1.00 90.44 219 SER A O 1
ATOM 1783 N N . CYS A 1 220 ? -31.245 11.292 0.481 1.00 86.62 220 CYS A N 1
ATOM 1784 C CA . CYS A 1 220 ? -31.570 9.875 0.646 1.00 86.62 220 CYS A CA 1
ATOM 1785 C C . CYS A 1 220 ? -31.388 9.411 2.095 1.00 86.62 220 CYS A C 1
ATOM 1787 O O . CYS A 1 220 ? -32.268 8.752 2.640 1.00 86.62 220 CYS A O 1
ATOM 1789 N N . TYR A 1 221 ? -30.274 9.791 2.724 1.00 91.56 221 TYR A N 1
ATOM 1790 C CA . TYR A 1 221 ? -29.979 9.417 4.103 1.00 91.56 221 TYR A CA 1
ATOM 1791 C C . TYR A 1 221 ? -30.990 10.011 5.095 1.00 91.56 221 TYR A C 1
ATOM 1793 O O . TYR A 1 221 ? -31.487 9.311 5.975 1.00 91.56 221 TYR A O 1
ATOM 1801 N N . LEU A 1 222 ? -31.342 11.291 4.940 1.00 91.12 222 LEU A N 1
ATOM 1802 C CA . LEU A 1 222 ? -32.338 11.936 5.800 1.00 91.12 222 LEU A CA 1
ATOM 1803 C C . LEU A 1 222 ? -33.730 11.312 5.627 1.00 91.12 222 LEU A C 1
ATOM 1805 O O . LEU A 1 222 ? -34.404 11.051 6.621 1.00 91.12 222 LEU A O 1
ATOM 1809 N N . ALA A 1 223 ? -34.130 10.991 4.393 1.00 89.00 223 ALA A N 1
ATOM 1810 C CA . ALA A 1 223 ? -35.388 10.293 4.135 1.00 89.00 223 ALA A CA 1
ATOM 1811 C C . ALA A 1 223 ? -35.421 8.899 4.789 1.00 89.00 223 ALA A C 1
ATOM 1813 O O . ALA A 1 223 ? -36.449 8.486 5.327 1.00 89.00 223 ALA A O 1
ATOM 1814 N N . GLU A 1 224 ? -34.298 8.177 4.790 1.00 88.19 224 GLU A N 1
ATOM 1815 C CA . GLU A 1 224 ? -34.182 6.885 5.470 1.00 88.19 224 GLU A CA 1
ATOM 1816 C C . GLU A 1 224 ? -34.333 7.027 6.993 1.00 88.19 224 GLU A C 1
ATOM 1818 O O . GLU A 1 224 ? -35.073 6.259 7.615 1.00 88.19 224 GLU A O 1
ATOM 1823 N N . LEU A 1 225 ? -33.726 8.056 7.596 1.00 87.81 225 LEU A N 1
ATOM 1824 C CA . LEU A 1 225 ? -33.904 8.355 9.021 1.00 87.81 225 LEU A CA 1
ATOM 1825 C C . LEU A 1 225 ? -35.364 8.671 9.377 1.00 87.81 225 LEU A C 1
ATOM 1827 O O . LEU A 1 225 ? -35.860 8.189 10.398 1.00 87.81 225 LEU A O 1
ATOM 1831 N N . GLU A 1 226 ? -36.076 9.425 8.537 1.00 87.44 226 GLU A N 1
ATOM 1832 C CA . GLU A 1 226 ? -37.500 9.719 8.742 1.00 87.44 226 GLU A CA 1
ATOM 1833 C C . GLU A 1 226 ? -38.376 8.459 8.680 1.00 87.44 226 GLU A C 1
ATOM 1835 O O . GLU A 1 226 ? -39.331 8.323 9.451 1.00 87.44 226 GLU A O 1
ATOM 1840 N N . VAL A 1 227 ? -38.053 7.506 7.797 1.00 80.06 227 VAL A N 1
ATOM 1841 C CA . VAL A 1 227 ? -38.758 6.215 7.718 1.00 80.06 227 VAL A CA 1
ATOM 1842 C C . VAL A 1 227 ? -38.549 5.397 8.992 1.00 80.06 227 VAL A C 1
ATOM 1844 O O . VAL A 1 227 ? -39.502 4.798 9.490 1.00 80.06 227 VAL A O 1
ATOM 1847 N N . VAL A 1 228 ? -37.335 5.400 9.548 1.00 75.12 228 VAL A N 1
ATOM 1848 C CA . VAL A 1 228 ? -37.012 4.673 10.787 1.00 75.12 228 VAL A CA 1
ATOM 1849 C C . VAL A 1 228 ? -37.676 5.309 12.012 1.00 75.12 228 VAL A C 1
ATOM 1851 O O . VAL A 1 228 ? -38.082 4.593 12.929 1.00 75.12 228 VAL A O 1
ATOM 1854 N N . GLN A 1 229 ? -37.820 6.636 12.034 1.00 72.81 229 GLN A N 1
ATOM 1855 C CA . GLN A 1 229 ? -38.428 7.356 13.156 1.00 72.81 229 GLN A CA 1
ATOM 1856 C C . GLN A 1 229 ? -39.959 7.346 13.155 1.00 72.81 229 GLN A C 1
ATOM 1858 O O . GLN A 1 229 ? -40.556 7.586 14.208 1.00 72.81 229 GLN A O 1
ATOM 1863 N N . LYS A 1 230 ? -40.622 7.041 12.028 1.00 69.44 230 LYS A N 1
ATOM 1864 C CA . LYS A 1 230 ? -42.079 6.860 12.033 1.00 69.44 230 LYS A CA 1
ATOM 1865 C C . LYS A 1 230 ? -42.420 5.724 13.003 1.00 69.44 230 LYS A C 1
ATOM 1867 O O . LYS A 1 230 ? -41.985 4.590 12.780 1.00 69.44 230 LYS A O 1
ATOM 1872 N N . PRO A 1 231 ? -43.181 5.992 14.085 1.00 60.28 231 PRO A N 1
ATOM 1873 C CA . PRO A 1 231 ? -43.534 4.960 15.043 1.00 60.28 231 PRO A CA 1
ATOM 1874 C C . PRO A 1 231 ? -44.201 3.837 14.266 1.00 60.28 231 PRO A C 1
ATOM 1876 O O . PRO A 1 231 ? -45.124 4.098 13.491 1.00 60.28 231 PRO A O 1
ATOM 1879 N N . LYS A 1 232 ? -43.716 2.600 14.446 1.00 57.91 232 LYS A N 1
ATOM 1880 C CA . LYS A 1 232 ? -44.400 1.411 13.936 1.00 57.91 232 LYS A CA 1
ATOM 1881 C C . LYS A 1 232 ? -45.831 1.508 14.442 1.00 57.91 232 LYS A C 1
ATOM 1883 O O . LYS A 1 232 ? -46.078 1.253 15.622 1.00 57.91 232 LYS A O 1
ATOM 1888 N N . LEU A 1 233 ? -46.746 1.947 13.575 1.00 58.25 233 LEU A N 1
ATOM 1889 C CA . LEU A 1 233 ? -48.172 1.928 13.845 1.00 58.25 233 LEU A CA 1
ATOM 1890 C C . LEU A 1 233 ? -48.434 0.510 14.322 1.00 58.25 233 LEU A C 1
ATOM 1892 O O . LEU A 1 233 ? -48.159 -0.438 13.579 1.00 58.25 233 LEU A O 1
ATOM 1896 N N . LYS A 1 234 ? -48.843 0.364 15.594 1.00 65.06 234 LYS A N 1
ATOM 1897 C CA . LYS A 1 234 ? -49.233 -0.941 16.128 1.00 65.06 234 LYS A CA 1
ATOM 1898 C C . LYS A 1 234 ? -50.138 -1.550 15.065 1.00 65.06 234 LYS A C 1
ATOM 1900 O O . LYS A 1 234 ? -51.059 -0.838 14.647 1.00 65.06 234 LYS A O 1
ATOM 1905 N N . PRO A 1 235 ? -49.845 -2.768 14.571 1.00 63.44 235 PRO A N 1
ATOM 1906 C CA . PRO A 1 235 ? -50.650 -3.369 13.525 1.00 63.44 235 PRO A CA 1
ATOM 1907 C C . PRO A 1 235 ? -52.095 -3.242 13.978 1.00 63.44 235 PRO A C 1
ATOM 1909 O O . PRO A 1 235 ? -52.439 -3.703 15.070 1.00 63.44 235 PRO A O 1
ATOM 1912 N N . ARG A 1 236 ? -52.892 -2.486 13.207 1.00 62.53 236 ARG A N 1
ATOM 1913 C CA . ARG A 1 236 ? -54.317 -2.330 13.483 1.00 62.53 236 ARG A CA 1
ATOM 1914 C C . ARG A 1 236 ? -54.818 -3.761 13.622 1.00 62.53 236 ARG A C 1
ATOM 1916 O O . ARG A 1 236 ? -54.601 -4.509 12.668 1.00 62.53 236 ARG A O 1
ATOM 1923 N N . PRO A 1 237 ? -55.351 -4.173 14.789 1.00 64.69 237 PRO A N 1
ATOM 1924 C CA . PRO A 1 237 ? -55.749 -5.554 14.984 1.00 64.69 237 PRO A CA 1
ATOM 1925 C C . PRO A 1 237 ? -56.644 -5.904 13.810 1.00 64.69 237 PRO A C 1
ATOM 1927 O O . PRO A 1 237 ? -57.642 -5.220 13.566 1.00 64.69 237 PRO A O 1
ATOM 1930 N N . THR A 1 238 ? -56.199 -6.876 13.015 1.00 64.38 238 THR A N 1
ATOM 1931 C CA . THR A 1 238 ? -56.983 -7.392 11.909 1.00 64.38 238 THR A CA 1
ATOM 1932 C C . THR A 1 238 ? -58.265 -7.868 12.554 1.00 64.38 238 THR A C 1
ATOM 1934 O O . THR A 1 238 ? -58.262 -8.862 13.279 1.00 64.38 238 THR A O 1
ATOM 1937 N N . VAL A 1 239 ? -59.344 -7.108 12.373 1.00 61.19 239 VAL A N 1
ATOM 1938 C CA . VAL A 1 239 ? -60.680 -7.587 12.687 1.00 61.19 239 VAL A CA 1
ATOM 1939 C C . VAL A 1 239 ? -60.854 -8.758 11.740 1.00 61.19 239 VAL A C 1
ATOM 1941 O O . VAL A 1 239 ? -61.124 -8.570 10.554 1.00 61.19 239 VAL A O 1
ATOM 1944 N N . LEU A 1 240 ? -60.571 -9.962 12.241 1.00 59.16 240 LEU A N 1
ATOM 1945 C CA . LEU A 1 240 ? -60.970 -11.199 11.606 1.00 59.16 240 LEU A CA 1
ATOM 1946 C C . LEU A 1 240 ? -62.472 -11.043 11.423 1.00 59.16 240 LEU A C 1
ATOM 1948 O O . LEU A 1 240 ? -63.225 -11.101 12.396 1.00 59.16 240 LEU A O 1
ATOM 1952 N N . LYS A 1 241 ? -62.899 -10.749 10.188 1.00 67.38 241 LYS A N 1
ATOM 1953 C CA . LYS A 1 241 ? -64.286 -10.956 9.799 1.00 67.38 241 LYS A CA 1
ATOM 1954 C C . LYS A 1 241 ? -64.557 -12.398 10.187 1.00 67.38 241 LYS A C 1
ATOM 1956 O O . LYS A 1 241 ? -63.942 -13.299 9.619 1.00 67.38 241 LYS A O 1
ATOM 1961 N N . GLN A 1 242 ? -65.370 -12.585 11.225 1.00 66.06 242 GLN A N 1
ATOM 1962 C CA . GLN A 1 242 ? -65.839 -13.902 11.610 1.00 66.06 242 GLN A CA 1
ATOM 1963 C C . GLN A 1 242 ? -66.357 -14.544 10.329 1.00 66.06 242 GLN A C 1
ATOM 1965 O O . GLN A 1 242 ? -67.162 -13.936 9.617 1.00 66.06 242 GLN A O 1
ATOM 1970 N N . ALA A 1 243 ? -65.807 -15.710 9.988 1.00 67.31 243 ALA A N 1
ATOM 1971 C CA . ALA A 1 243 ? -66.358 -16.496 8.904 1.00 67.31 243 ALA A CA 1
ATOM 1972 C C . ALA A 1 243 ? -67.860 -16.662 9.193 1.00 67.31 243 ALA A C 1
ATOM 1974 O O . ALA A 1 243 ? -68.213 -16.887 10.358 1.00 67.31 243 ALA A O 1
ATOM 1975 N N . PRO A 1 244 ? -68.739 -16.477 8.193 1.00 70.88 244 PRO A N 1
ATOM 1976 C CA . PRO A 1 244 ? -70.162 -16.705 8.385 1.00 70.88 244 PRO A CA 1
ATOM 1977 C C . PRO A 1 244 ? -70.342 -18.089 9.013 1.00 70.88 244 PRO A C 1
ATOM 1979 O O . PRO A 1 244 ? -69.735 -19.061 8.557 1.00 70.88 244 PRO A O 1
ATOM 1982 N N . LYS A 1 245 ? -71.098 -18.147 10.118 1.00 72.06 245 LYS A N 1
ATOM 1983 C CA . LYS A 1 245 ? -71.461 -19.412 10.761 1.00 72.06 245 LYS A CA 1
ATOM 1984 C C . LYS A 1 245 ? -72.022 -20.333 9.671 1.00 72.06 245 LYS A C 1
ATOM 1986 O O . LYS A 1 245 ? -72.904 -19.873 8.947 1.00 72.06 245 LYS A O 1
ATOM 1991 N N . PRO A 1 246 ? -71.546 -21.582 9.539 1.00 68.50 246 PRO A N 1
ATOM 1992 C CA . PRO A 1 246 ? -72.251 -22.542 8.709 1.00 68.50 246 PRO A CA 1
ATOM 1993 C C . PRO A 1 246 ? -73.660 -22.689 9.292 1.00 68.50 246 PRO A C 1
ATOM 1995 O O . PRO A 1 246 ? -73.813 -23.031 10.467 1.00 68.50 246 PRO A O 1
ATOM 1998 N N . GLU A 1 247 ? -74.677 -22.351 8.503 1.00 71.06 247 GLU A N 1
ATOM 1999 C CA . GLU A 1 247 ? -76.039 -22.799 8.768 1.00 71.06 247 GLU A CA 1
ATOM 2000 C C . GLU A 1 247 ? -76.009 -24.323 8.689 1.00 71.06 247 GLU A C 1
ATOM 2002 O O . GLU A 1 247 ? -75.746 -24.903 7.638 1.00 71.06 247 GLU A O 1
ATOM 2007 N N . TYR A 1 248 ? -76.172 -24.962 9.843 1.00 60.75 248 TYR A N 1
ATOM 2008 C CA . TYR A 1 248 ? -76.371 -26.397 9.927 1.00 60.75 248 TYR A CA 1
ATOM 2009 C C . TYR A 1 248 ? -77.822 -26.634 9.510 1.00 60.75 248 TYR A C 1
ATOM 2011 O O . TYR A 1 248 ? -78.739 -26.296 10.256 1.00 60.75 248 TYR A O 1
ATOM 2019 N N . THR A 1 249 ? -78.040 -27.105 8.287 1.00 64.88 249 THR A N 1
ATOM 2020 C CA . THR A 1 249 ? -79.346 -27.617 7.877 1.00 64.88 249 THR A CA 1
ATOM 2021 C C . THR A 1 249 ? -79.508 -29.016 8.470 1.00 64.88 249 THR A C 1
ATOM 2023 O O . THR A 1 249 ? -78.637 -29.867 8.298 1.00 64.88 249 THR A O 1
ATOM 2026 N N . ASP A 1 250 ? -80.614 -29.245 9.181 1.00 60.59 250 ASP A N 1
ATOM 2027 C CA . ASP A 1 250 ? -80.968 -30.477 9.914 1.00 60.59 250 ASP A CA 1
ATOM 2028 C C . ASP A 1 250 ? -81.190 -31.730 9.025 1.00 60.59 250 ASP A C 1
ATOM 2030 O O . ASP A 1 250 ? -81.787 -32.712 9.451 1.00 60.59 250 ASP A O 1
ATOM 2034 N N . GLU A 1 251 ? -80.686 -31.760 7.790 1.00 60.72 251 GLU A N 1
ATOM 2035 C CA . GLU A 1 251 ? -80.944 -32.834 6.812 1.00 60.72 251 GLU A CA 1
ATOM 2036 C C . GLU A 1 251 ? -80.149 -34.137 7.044 1.00 60.72 251 GLU A C 1
ATOM 2038 O O . GLU A 1 251 ? -80.217 -35.049 6.225 1.00 60.72 251 GLU A O 1
ATOM 2043 N N . TYR A 1 252 ? -79.399 -34.268 8.143 1.00 54.50 252 TYR A N 1
ATOM 2044 C CA . TYR A 1 252 ? -78.508 -35.419 8.378 1.00 54.50 252 TYR A CA 1
ATOM 2045 C C . TYR A 1 252 ? -78.930 -36.372 9.507 1.00 54.50 252 TYR A C 1
ATOM 2047 O O . TYR A 1 252 ? -78.120 -37.202 9.922 1.00 54.50 252 TYR A O 1
ATOM 2055 N N . LEU A 1 253 ? -80.172 -36.290 10.000 1.00 57.91 253 LEU A N 1
ATOM 2056 C CA . LEU A 1 253 ? -80.664 -37.186 11.060 1.00 57.91 253 LEU A CA 1
ATOM 2057 C C . LEU A 1 253 ? -81.560 -38.348 10.590 1.00 57.91 253 LEU A C 1
ATOM 2059 O O . LEU A 1 253 ? -81.735 -39.282 11.363 1.00 57.91 253 LEU A O 1
ATOM 2063 N N . ASP A 1 254 ? -82.006 -38.391 9.332 1.00 58.94 254 ASP A N 1
ATOM 2064 C CA . ASP A 1 254 ? -82.909 -39.462 8.853 1.00 58.94 254 ASP A CA 1
ATOM 2065 C C . ASP A 1 254 ? -82.194 -40.690 8.243 1.00 58.94 254 ASP A C 1
ATOM 2067 O O . ASP A 1 254 ? -82.841 -41.622 7.774 1.00 58.94 254 ASP A O 1
ATOM 2071 N N . ALA A 1 255 ? -80.857 -40.738 8.238 1.00 59.41 255 ALA A N 1
ATOM 2072 C CA . ALA A 1 255 ? -80.102 -41.809 7.567 1.00 59.41 255 ALA A CA 1
ATOM 2073 C C . ALA A 1 255 ? -79.573 -42.926 8.494 1.00 59.41 255 ALA A C 1
ATOM 2075 O O . ALA A 1 255 ? -78.746 -43.724 8.055 1.00 59.41 255 ALA A O 1
ATOM 2076 N N . LEU A 1 256 ? -79.996 -42.991 9.763 1.00 56.62 256 LEU A N 1
ATOM 2077 C CA . LEU A 1 256 ? -79.448 -43.946 10.745 1.00 56.62 256 LEU A CA 1
ATOM 2078 C C . LEU A 1 256 ? -80.471 -44.878 11.420 1.00 56.62 256 LEU A C 1
ATOM 2080 O O . LEU A 1 256 ? -80.083 -45.585 12.347 1.00 56.62 256 LEU A O 1
ATOM 2084 N N . GLU A 1 257 ? -81.728 -44.943 10.966 1.00 54.34 257 GLU A N 1
ATOM 2085 C CA . GLU A 1 257 ? -82.734 -45.838 11.580 1.00 54.34 257 GLU A CA 1
ATOM 2086 C C . GLU A 1 257 ? -83.039 -47.150 10.834 1.00 54.34 257 GLU A C 1
ATOM 2088 O O . GLU A 1 257 ? -83.743 -47.983 11.393 1.00 54.34 257 GLU A O 1
ATOM 2093 N N . ASP A 1 258 ? -82.444 -47.431 9.670 1.00 55.72 258 ASP A N 1
ATOM 2094 C CA . ASP A 1 258 ? -82.604 -48.737 9.002 1.00 55.72 258 ASP A CA 1
ATOM 2095 C C . ASP A 1 258 ? -81.250 -49.442 8.804 1.00 55.72 258 ASP A C 1
ATOM 2097 O O . ASP A 1 258 ? -80.587 -49.293 7.772 1.00 55.72 258 ASP A O 1
ATOM 2101 N N . GLY A 1 259 ? -80.835 -50.223 9.809 1.00 52.28 259 GLY A N 1
ATOM 2102 C CA . GLY A 1 259 ? -79.647 -51.088 9.767 1.00 52.28 259 GLY A CA 1
ATOM 2103 C C . GLY A 1 259 ? -79.456 -51.941 11.012 1.00 52.28 259 GLY A C 1
ATOM 2104 O O . GLY A 1 259 ? -78.946 -51.394 12.012 1.00 52.28 259 GLY A O 1
#

Radius of gyration: 32.13 Å; Cα contacts (8 Å, |Δi|>4): 211; chains: 1; bounding box: 112×81×41 Å

Foldseek 3Di:
DPPPPPPAPLLDLVSVVVVCVVCVLLVLLLVVLVVLQVVFPDDDPPGPDTWNWAALVVSCVVSVDDSVRSVVSVVVCVVVQQKDWDWDDDPPRDIIITIDGDPSNVLSVVVVVVPDDPPPDDDDDDDDDDDPDPLLVLLLVLCVVLVNNVQNDDDPVLVVLSVLLLVPADVVCSSVLSNQCQVCVQVVVVVCVVPHPDPDDDNHDDSNVCSVCSVVSRVVSVVVVVVVPPPPPPPPPPPPPPDPPPPPDPPPPPPPDDD

Sequence (259 aa):
MSLVASGYNLEDPAEFKAWCVHYPKAAKLLASIIRSWQRSKAKLRDDPHTWAAYPLRTWCKWTGLKLRTLERYLAFLEVHGLIRRERGPFAGNTLHVFIRPTRRALAHHQLNKASKPNASITSPKPHDVSNVVDYVAIWQNAMIKNGHLKYCVLTKTERHLLKEAVASMPPEHITGIIETGLQHWTWFVKYIETHTEEFNLASTPSTKSFAKHVNHFTSCYLAELEVVQKPKLKPRPTVLKQAPKPEYTDEYLDALEDG